Protein AF-A0A0C9UAY2-F1 (afdb_monomer_lite)

Secondary structure (DSSP, 8-state):
---THHHHHHHHHHHHHHHH-------------GGG--SPPSSSHHHHHHIIIIIGGGT--EEEEEEEEEEE-TTS-EEEEEEEEEEEEBSSTT-PBP-TT-----GGGHHHHHHHHHHHHHH-TTS---TT-BHHHHSPTTT---S-HHHHHH-BHHHHHTT-S-PPP-TTS--TT--HHHHHHHGGG---SS-----

pLDDT: mean 80.82, std 20.39, range [28.69, 96.5]

Organism: Sphaerobolus stellatus (strain SS14) (NCBI:txid990650)

Structure (mmCIF, N/CA/C/O backbone):
data_AF-A0A0C9UAY2-F1
#
_entry.id   AF-A0A0C9UAY2-F1
#
loop_
_atom_site.group_PDB
_atom_site.id
_atom_site.type_symbol
_atom_site.label_atom_id
_atom_site.label_alt_id
_atom_site.label_comp_id
_atom_site.label_asym_id
_atom_site.label_entity_id
_atom_site.label_seq_id
_atom_site.pdbx_PDB_ins_code
_atom_site.Cartn_x
_atom_site.Cartn_y
_atom_site.Cartn_z
_atom_site.occupancy
_atom_site.B_iso_or_equiv
_atom_site.auth_seq_id
_atom_site.auth_comp_id
_atom_site.auth_asym_id
_atom_site.auth_atom_id
_atom_site.pdbx_PDB_model_num
ATOM 1 N N . MET A 1 1 ? 1.579 -13.732 -0.808 1.00 29.42 1 MET A N 1
ATOM 2 C CA . MET A 1 1 ? 2.014 -13.408 0.569 1.00 29.42 1 MET A CA 1
ATOM 3 C C . MET A 1 1 ? 1.556 -11.979 0.874 1.00 29.42 1 MET A C 1
ATOM 5 O O . MET A 1 1 ? 2.280 -11.032 0.600 1.00 29.42 1 MET A O 1
ATOM 9 N N . LEU A 1 2 ? 0.299 -11.796 1.296 1.00 28.69 2 LEU A N 1
ATOM 10 C CA . LEU A 1 2 ? -0.240 -10.473 1.641 1.00 28.69 2 LEU A CA 1
ATOM 11 C C . LEU A 1 2 ? 0.033 -10.224 3.123 1.00 28.69 2 LEU A C 1
ATOM 13 O O . LEU A 1 2 ? -0.456 -10.964 3.960 1.00 28.69 2 LEU A O 1
ATOM 17 N N . SER A 1 3 ? 0.837 -9.216 3.458 1.00 31.80 3 SER A N 1
ATOM 18 C CA . SER A 1 3 ? 1.128 -8.915 4.860 1.00 31.80 3 SER A CA 1
ATOM 19 C C . SER A 1 3 ? -0.064 -8.249 5.554 1.00 31.80 3 SER A C 1
ATOM 21 O O . SER A 1 3 ? -0.839 -7.516 4.938 1.00 31.80 3 SER A O 1
ATOM 23 N N . THR A 1 4 ? -0.149 -8.485 6.857 1.00 39.62 4 THR A N 1
ATOM 24 C CA . THR A 1 4 ? -1.213 -8.191 7.831 1.00 39.62 4 THR A CA 1
ATOM 25 C C . THR A 1 4 ? -1.970 -6.858 7.745 1.00 39.62 4 THR A C 1
ATOM 27 O O . THR A 1 4 ? -3.162 -6.868 8.023 1.00 39.62 4 THR A O 1
ATOM 30 N N . LEU A 1 5 ? -1.401 -5.719 7.316 1.00 39.69 5 LEU A N 1
ATOM 31 C CA . LEU A 1 5 ? -2.246 -4.510 7.118 1.00 39.69 5 LEU A CA 1
ATOM 32 C C . LEU A 1 5 ? -3.090 -4.573 5.840 1.00 39.69 5 LEU A C 1
ATOM 34 O O . LEU A 1 5 ? -3.989 -3.762 5.672 1.00 39.69 5 LEU A O 1
ATOM 38 N N . GLY A 1 6 ? -2.828 -5.514 4.930 1.00 34.97 6 GLY A N 1
ATOM 39 C CA . GLY A 1 6 ? -3.609 -5.658 3.700 1.00 34.97 6 GLY A CA 1
ATOM 40 C C . GLY A 1 6 ? -5.070 -6.017 3.956 1.00 34.97 6 GLY A C 1
ATOM 41 O O . GLY A 1 6 ? -5.869 -5.872 3.050 1.00 34.97 6 GLY A O 1
ATOM 42 N N . VAL A 1 7 ? -5.412 -6.458 5.170 1.00 39.31 7 VAL A N 1
ATOM 43 C CA . VAL A 1 7 ? -6.797 -6.636 5.601 1.00 39.31 7 VAL A CA 1
ATOM 44 C C . VAL A 1 7 ? -7.215 -5.400 6.391 1.00 39.31 7 VAL A C 1
ATOM 46 O O . VAL A 1 7 ? -8.012 -4.636 5.877 1.00 39.31 7 VAL A O 1
ATOM 49 N N . LEU A 1 8 ? -6.608 -5.088 7.544 1.00 33.78 8 LEU A N 1
ATOM 50 C CA . LEU A 1 8 ? -7.073 -3.984 8.407 1.00 33.78 8 LEU A CA 1
ATOM 51 C C . LEU A 1 8 ? -7.150 -2.605 7.721 1.00 33.78 8 LEU A C 1
ATOM 53 O O . LEU A 1 8 ? -8.097 -1.856 7.946 1.00 33.78 8 LEU A O 1
ATOM 57 N N . ALA A 1 9 ? -6.185 -2.289 6.857 1.00 37.03 9 ALA A N 1
ATOM 58 C CA . ALA A 1 9 ? -6.177 -1.037 6.114 1.00 37.03 9 ALA A CA 1
ATOM 59 C C . ALA A 1 9 ? -7.251 -1.048 5.009 1.00 37.03 9 ALA A C 1
ATOM 61 O O . ALA A 1 9 ? -7.995 -0.089 4.866 1.00 37.03 9 ALA A O 1
ATOM 62 N N . PHE A 1 10 ? -7.438 -2.179 4.322 1.00 35.44 10 PHE A N 1
ATOM 63 C CA . PHE A 1 10 ? -8.525 -2.395 3.353 1.00 35.44 10 PHE A CA 1
ATOM 64 C C . PHE A 1 10 ? -9.919 -2.261 3.987 1.00 35.44 10 PHE A C 1
ATOM 66 O O . PHE A 1 10 ? -10.870 -1.870 3.309 1.00 35.44 10 PHE A O 1
ATOM 73 N N . LEU A 1 11 ? -10.044 -2.565 5.287 1.00 38.16 11 LEU A N 1
ATOM 74 C CA . LEU A 1 11 ? -11.320 -2.510 5.996 1.00 38.16 11 LEU A C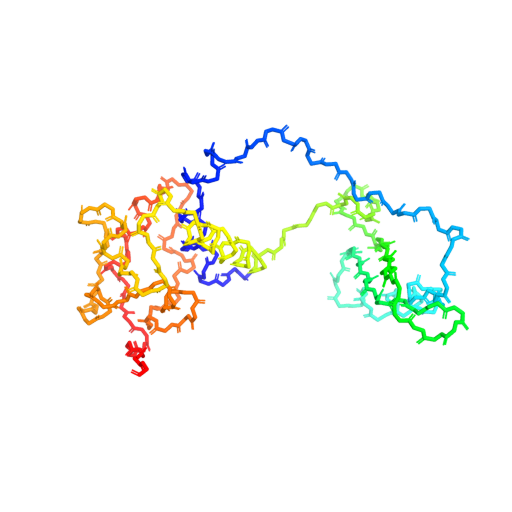A 1
ATOM 75 C C . LEU A 1 11 ? -11.749 -1.103 6.410 1.00 38.16 11 LEU A C 1
ATOM 77 O O . LEU A 1 11 ? -12.944 -0.835 6.447 1.00 38.16 11 LEU A O 1
ATOM 81 N N . LEU A 1 12 ? -10.806 -0.205 6.693 1.00 37.16 12 LEU A N 1
ATOM 82 C CA . LEU A 1 12 ? -11.119 1.201 6.975 1.00 37.16 12 LEU A CA 1
ATOM 83 C C . LEU A 1 12 ? -11.394 2.001 5.693 1.00 37.16 12 LEU A C 1
ATOM 85 O O . LEU A 1 12 ? -12.073 3.018 5.737 1.00 37.16 12 LEU A O 1
ATOM 89 N N . ILE A 1 13 ? -10.908 1.525 4.544 1.00 43.12 13 ILE A N 1
ATOM 90 C CA . ILE A 1 13 ? -11.012 2.238 3.268 1.00 43.12 13 ILE A CA 1
ATOM 91 C C . ILE A 1 13 ? -12.379 2.053 2.592 1.00 43.12 13 ILE A C 1
ATOM 93 O O . ILE A 1 13 ? -12.905 3.002 2.024 1.00 43.12 13 ILE A O 1
ATOM 97 N N . ASN A 1 14 ? -12.985 0.862 2.626 1.00 34.22 14 ASN A N 1
ATOM 98 C CA . ASN A 1 14 ? -14.109 0.563 1.723 1.00 34.22 14 ASN A CA 1
ATOM 99 C C . ASN A 1 14 ? -15.419 1.365 1.956 1.00 34.22 14 ASN A C 1
ATOM 101 O O . ASN A 1 14 ? -16.062 1.702 0.968 1.00 34.22 14 ASN A O 1
ATOM 105 N N . PRO A 1 15 ? -15.835 1.752 3.181 1.00 34.12 15 PRO A N 1
ATOM 106 C CA . PRO A 1 15 ? -17.012 2.607 3.340 1.00 34.12 15 PRO A CA 1
ATOM 107 C C . PRO A 1 15 ? -16.692 4.101 3.151 1.00 34.12 15 PRO A C 1
ATOM 109 O O . PRO A 1 15 ? -17.611 4.889 2.961 1.00 34.12 15 PRO A O 1
ATOM 112 N N . LEU A 1 16 ? -15.411 4.494 3.184 1.00 33.06 16 LEU A N 1
ATOM 113 C CA . LEU A 1 16 ? -14.961 5.886 3.050 1.00 33.06 16 LEU A CA 1
ATOM 114 C C . LEU A 1 16 ? -14.597 6.252 1.604 1.00 33.06 16 LEU A C 1
ATOM 116 O O . LEU A 1 16 ? -14.903 7.356 1.165 1.00 33.06 16 LEU A O 1
ATOM 120 N N . LEU A 1 17 ? -14.034 5.318 0.829 1.00 30.20 17 LEU A N 1
ATOM 121 C CA . LEU A 1 17 ? -13.691 5.555 -0.578 1.00 30.20 17 LEU A CA 1
ATOM 122 C C . LEU A 1 17 ? -14.936 5.669 -1.475 1.00 30.20 17 LEU A C 1
ATOM 124 O O . LEU A 1 17 ? -14.902 6.360 -2.488 1.00 30.20 17 LEU A O 1
ATOM 128 N N . VAL A 1 18 ? -16.052 5.037 -1.087 1.00 31.22 18 VAL A N 1
ATOM 129 C CA . VAL A 1 18 ? -17.330 5.130 -1.819 1.00 31.22 18 VAL A CA 1
ATOM 130 C C . VAL A 1 18 ? -17.939 6.538 -1.732 1.00 31.22 18 VAL A C 1
ATOM 132 O O . VAL A 1 18 ? -18.717 6.905 -2.606 1.00 31.22 18 VAL A O 1
ATOM 135 N N . LEU A 1 19 ? -17.569 7.357 -0.736 1.00 30.09 19 LEU A N 1
ATOM 136 C CA . LEU A 1 19 ? -18.084 8.727 -0.603 1.00 30.09 19 LEU A CA 1
ATOM 137 C C . LEU A 1 19 ? -17.207 9.807 -1.257 1.00 30.09 19 LEU A C 1
ATOM 139 O O . LEU A 1 19 ? -17.681 10.930 -1.415 1.00 30.09 19 LEU A O 1
ATOM 143 N N . THR A 1 20 ? -15.961 9.505 -1.635 1.00 36.72 20 THR A N 1
ATOM 144 C CA . THR A 1 20 ? -15.027 10.497 -2.210 1.00 36.72 20 THR A CA 1
ATOM 145 C C . THR A 1 20 ? -14.470 10.124 -3.581 1.00 36.72 20 THR A C 1
ATOM 147 O O . THR A 1 20 ? -13.776 10.938 -4.189 1.00 36.72 20 THR A O 1
ATOM 150 N N . ALA A 1 21 ? -14.807 8.947 -4.116 1.00 34.22 21 ALA A N 1
ATOM 151 C CA . ALA A 1 21 ? -14.568 8.626 -5.516 1.00 34.22 21 ALA A CA 1
ATOM 152 C C . ALA A 1 21 ? -15.506 9.461 -6.403 1.00 34.22 21 ALA A C 1
ATOM 154 O O . ALA A 1 21 ? -16.560 9.011 -6.843 1.00 34.22 21 ALA A O 1
ATOM 155 N N . GLN A 1 22 ? -15.111 10.706 -6.667 1.00 37.16 22 GLN A N 1
ATOM 156 C CA . GLN A 1 22 ? -15.523 11.394 -7.880 1.00 37.16 22 GLN A CA 1
ATOM 157 C C . GLN A 1 22 ? -15.220 10.437 -9.041 1.00 37.16 22 GLN A C 1
ATOM 159 O O . GLN A 1 22 ? -14.128 9.868 -9.077 1.00 37.16 22 GLN A O 1
ATOM 164 N N . GLU A 1 23 ? -16.192 10.205 -9.925 1.00 36.50 23 GLU A N 1
ATOM 165 C CA . GLU A 1 23 ? -16.080 9.352 -11.116 1.00 36.50 23 GLU A CA 1
ATOM 166 C C . GLU A 1 23 ? -15.037 9.926 -12.096 1.00 36.50 23 GLU A C 1
ATOM 168 O O . GLU A 1 23 ? -15.348 10.405 -13.181 1.00 36.50 23 GLU A O 1
ATOM 173 N N . GLY A 1 24 ? -13.768 9.934 -11.703 1.00 39.62 24 GLY A N 1
ATOM 174 C CA . GLY A 1 24 ? -12.651 10.055 -12.610 1.00 39.62 24 GLY A CA 1
ATOM 175 C C . GLY A 1 24 ? -12.422 8.672 -13.185 1.00 39.62 24 GLY A C 1
ATOM 176 O O . GLY A 1 24 ? -11.917 7.787 -12.496 1.00 39.62 24 GLY A O 1
ATOM 177 N N . THR A 1 25 ? -12.809 8.461 -14.439 1.00 40.84 25 THR A N 1
ATOM 178 C CA . THR A 1 25 ? -12.287 7.344 -15.229 1.00 40.84 25 THR A CA 1
ATOM 179 C C . THR A 1 25 ? -10.769 7.336 -15.090 1.00 40.84 25 THR A C 1
ATOM 181 O O . THR A 1 25 ? -10.120 8.327 -15.426 1.00 40.84 25 THR A O 1
ATOM 184 N N . GLN A 1 26 ? -10.212 6.240 -14.569 1.00 42.84 26 GLN A N 1
ATOM 185 C CA . GLN A 1 26 ? -8.773 6.016 -14.562 1.00 42.84 26 GLN A CA 1
ATOM 186 C C . GLN A 1 26 ? -8.280 6.120 -16.008 1.00 42.84 26 GLN A C 1
ATOM 188 O O . GLN A 1 26 ? -8.626 5.288 -16.845 1.00 42.84 26 GLN A O 1
ATOM 193 N N . ALA A 1 27 ? -7.536 7.181 -16.302 1.00 42.66 27 ALA A N 1
ATOM 194 C CA . ALA A 1 27 ? -6.920 7.388 -17.600 1.00 42.66 27 ALA A CA 1
ATOM 195 C C . ALA A 1 27 ? -5.495 6.808 -17.582 1.00 42.66 27 ALA A C 1
ATOM 197 O O . ALA A 1 27 ? -4.831 6.898 -16.541 1.00 42.66 27 ALA A O 1
ATOM 198 N N . PRO A 1 28 ? -5.024 6.230 -18.701 1.00 43.25 28 PRO A N 1
ATOM 199 C CA . PRO A 1 28 ? -3.624 5.873 -18.901 1.00 43.25 28 PRO A CA 1
ATOM 200 C C . PRO A 1 28 ? -2.691 7.013 -18.505 1.00 43.25 28 PRO A C 1
ATOM 202 O O . PRO A 1 28 ? -2.998 8.193 -18.712 1.00 43.25 28 PRO A O 1
ATOM 205 N N . PHE A 1 29 ? -1.529 6.668 -17.959 1.00 47.41 29 PHE A N 1
ATOM 206 C CA . PHE A 1 29 ? -0.493 7.659 -17.710 1.00 47.41 29 PHE A CA 1
ATOM 207 C C . PHE A 1 29 ? 0.092 8.060 -19.068 1.00 47.41 29 PHE A C 1
ATOM 209 O O . PHE A 1 29 ? 0.954 7.375 -19.609 1.00 47.41 29 PHE A O 1
ATOM 216 N N . HIS A 1 30 ? -0.393 9.153 -19.662 1.00 47.06 30 HIS A N 1
ATOM 217 C CA . HIS A 1 30 ? 0.203 9.671 -20.889 1.00 47.06 30 HIS A CA 1
ATOM 218 C C . HIS A 1 30 ? 1.647 10.090 -20.595 1.00 47.06 30 HIS A C 1
ATOM 220 O O . HIS A 1 30 ? 1.886 11.088 -19.911 1.00 47.06 30 HIS A O 1
ATOM 226 N N . ALA A 1 31 ? 2.615 9.322 -21.103 1.00 48.41 31 ALA A N 1
ATOM 227 C CA . ALA A 1 31 ? 4.001 9.757 -21.139 1.00 48.41 31 ALA A CA 1
ATOM 228 C C . ALA A 1 31 ? 4.052 11.100 -21.881 1.00 48.41 31 ALA A C 1
ATOM 230 O O . ALA A 1 31 ? 3.608 11.213 -23.026 1.00 48.41 31 ALA A O 1
ATOM 231 N N . ILE A 1 32 ? 4.535 12.136 -21.196 1.00 50.41 32 ILE A N 1
ATOM 232 C CA . ILE A 1 32 ? 4.723 13.459 -21.786 1.00 50.41 32 ILE A CA 1
ATOM 233 C C . ILE A 1 32 ? 5.657 13.288 -22.986 1.00 50.41 32 ILE A C 1
ATOM 235 O O . ILE A 1 32 ? 6.654 12.572 -22.894 1.00 50.41 32 ILE A O 1
ATOM 239 N N . ASN A 1 33 ? 5.285 13.909 -24.106 1.00 48.69 33 ASN A N 1
ATOM 240 C CA . ASN A 1 33 ? 5.956 13.835 -25.399 1.00 48.69 33 ASN A CA 1
ATOM 241 C C . ASN A 1 33 ? 7.494 13.734 -25.264 1.00 48.69 33 ASN A C 1
ATOM 243 O O . ASN A 1 33 ? 8.130 14.610 -24.676 1.00 48.69 33 ASN A O 1
ATOM 247 N N . ASN A 1 34 ? 8.082 12.647 -25.777 1.00 49.12 34 ASN A N 1
ATOM 248 C CA . ASN A 1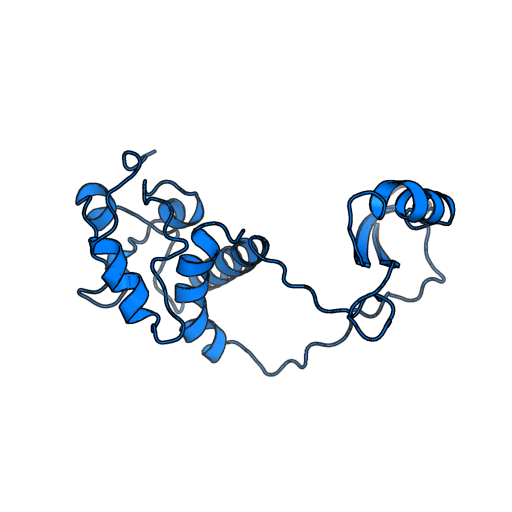 34 ? 9.478 12.258 -25.518 1.00 49.12 34 ASN A CA 1
ATOM 249 C C . ASN A 1 34 ? 10.528 13.144 -26.218 1.00 49.12 34 ASN A C 1
ATOM 251 O O . ASN A 1 34 ? 11.722 12.956 -25.985 1.00 49.12 34 ASN A O 1
ATOM 255 N N . ASP A 1 35 ? 10.107 14.116 -27.029 1.00 53.53 35 ASP A N 1
ATOM 256 C CA . ASP A 1 35 ? 10.988 14.987 -27.821 1.00 53.53 35 ASP A CA 1
ATOM 257 C C . ASP A 1 35 ? 11.846 15.955 -26.976 1.00 53.53 35 ASP A C 1
ATOM 259 O O . ASP A 1 35 ? 12.713 16.647 -27.509 1.00 53.53 35 ASP A O 1
ATOM 263 N N . HIS A 1 36 ? 11.642 16.001 -25.653 1.00 56.69 36 HIS A N 1
ATOM 264 C CA . HIS A 1 36 ? 12.356 16.895 -24.732 1.00 56.69 36 HIS A CA 1
ATOM 265 C C . HIS A 1 36 ? 13.180 16.182 -23.648 1.00 56.69 36 HIS A C 1
ATOM 267 O O . HIS A 1 36 ? 13.612 16.842 -22.704 1.00 56.69 36 HIS A O 1
ATOM 273 N N . ARG A 1 37 ? 13.412 14.861 -23.745 1.00 61.84 37 ARG A N 1
ATOM 274 C CA . ARG A 1 37 ? 14.238 14.157 -22.746 1.00 61.84 37 ARG A CA 1
ATOM 275 C C . ARG A 1 37 ? 15.673 14.689 -22.749 1.00 61.84 37 ARG A C 1
ATOM 277 O O . ARG A 1 37 ? 16.363 14.622 -23.764 1.00 61.84 37 ARG A O 1
ATOM 284 N N . ARG A 1 38 ? 16.136 15.167 -21.596 1.00 73.19 38 ARG A N 1
ATOM 285 C CA . ARG A 1 38 ? 17.499 15.653 -21.355 1.00 73.19 38 ARG A CA 1
ATOM 286 C C . ARG A 1 38 ? 18.405 14.587 -20.752 1.00 73.19 38 ARG A C 1
ATOM 288 O O . ARG A 1 38 ? 19.625 14.694 -20.863 1.00 73.19 38 ARG A O 1
ATOM 295 N N . LEU A 1 39 ? 17.845 13.559 -20.109 1.00 81.44 39 LEU A N 1
ATOM 296 C CA . LEU A 1 39 ? 18.624 12.460 -19.543 1.00 81.44 39 LEU A CA 1
ATOM 297 C C . LEU A 1 39 ? 18.711 11.276 -20.511 1.00 81.44 39 LEU A C 1
ATOM 299 O O . LEU A 1 39 ? 17.740 10.916 -21.178 1.00 81.44 39 LEU A O 1
ATOM 303 N N . LYS A 1 40 ? 19.870 10.600 -20.521 1.00 86.88 40 LYS A N 1
ATOM 304 C CA . LYS A 1 40 ? 19.995 9.284 -21.162 1.00 86.88 40 LYS A CA 1
ATOM 305 C C . LYS A 1 40 ? 18.935 8.341 -20.553 1.00 86.88 40 LYS A C 1
ATOM 307 O O . LYS A 1 40 ? 18.862 8.270 -19.313 1.00 86.88 40 LYS A O 1
ATOM 312 N N . PRO A 1 41 ? 18.147 7.623 -21.379 1.00 89.00 41 PRO A N 1
ATOM 313 C CA . PRO A 1 41 ? 17.204 6.628 -20.889 1.00 89.00 41 PRO A CA 1
ATOM 314 C C . PRO A 1 41 ? 17.899 5.579 -20.017 1.00 89.00 41 PRO A C 1
ATOM 316 O O . PRO A 1 41 ? 18.991 5.122 -20.349 1.00 89.00 41 PRO A O 1
ATOM 319 N N . ILE A 1 42 ? 17.277 5.224 -18.895 1.00 91.88 42 ILE A N 1
ATOM 320 C CA . ILE A 1 42 ? 17.699 4.084 -18.068 1.00 91.88 42 ILE A CA 1
ATOM 321 C C . ILE A 1 42 ? 17.119 2.787 -18.624 1.00 91.88 42 ILE A C 1
ATOM 323 O O . ILE A 1 42 ? 17.768 1.749 -18.551 1.00 91.88 42 ILE A O 1
ATOM 327 N N . LEU A 1 43 ? 15.904 2.833 -19.173 1.00 92.50 43 LEU A N 1
ATOM 328 C CA . LEU A 1 43 ? 15.226 1.671 -19.748 1.00 92.50 43 LEU A CA 1
ATOM 329 C C . LEU A 1 43 ? 15.661 1.461 -21.211 1.00 92.50 43 LEU A C 1
ATOM 331 O O . LEU A 1 43 ? 14.826 1.314 -22.108 1.00 92.50 43 LEU A O 1
ATOM 335 N N . ASP A 1 44 ? 16.975 1.512 -21.440 1.00 92.62 44 ASP A N 1
ATOM 336 C CA . ASP A 1 44 ? 17.621 1.376 -22.745 1.00 92.62 44 ASP A CA 1
ATOM 337 C C . ASP A 1 44 ? 17.855 -0.099 -23.138 1.00 92.62 44 ASP A C 1
ATOM 339 O O . ASP A 1 44 ? 17.430 -1.032 -22.451 1.00 92.62 44 ASP A O 1
ATOM 343 N N . GLU A 1 45 ? 18.494 -0.318 -24.290 1.00 93.38 45 GLU A N 1
ATOM 344 C CA . GLU A 1 45 ? 18.769 -1.658 -24.828 1.00 93.38 45 GLU A CA 1
ATOM 345 C C . GLU A 1 45 ? 19.681 -2.493 -23.912 1.00 93.38 45 GLU A C 1
ATOM 347 O O . GLU A 1 45 ? 19.545 -3.716 -23.851 1.00 93.38 45 GLU A O 1
ATOM 352 N N . GLU A 1 46 ? 20.589 -1.852 -23.168 1.00 94.19 46 GLU A N 1
ATOM 353 C CA . GLU A 1 46 ? 21.478 -2.534 -22.225 1.00 94.19 46 GLU A CA 1
ATOM 354 C C . GLU A 1 46 ? 20.677 -3.084 -21.039 1.00 94.19 46 GLU A C 1
ATOM 356 O O . GLU A 1 46 ? 20.814 -4.258 -20.675 1.00 94.19 46 GLU A O 1
ATOM 361 N N . PHE A 1 47 ? 19.779 -2.268 -20.476 1.00 93.75 47 PHE A N 1
ATOM 362 C CA . PHE A 1 47 ? 18.859 -2.719 -19.435 1.00 93.75 47 PHE A CA 1
ATOM 363 C C . PHE A 1 47 ? 17.930 -3.831 -19.939 1.00 93.75 47 PHE A C 1
ATOM 365 O O . PHE A 1 47 ? 17.689 -4.812 -19.230 1.00 93.75 47 PHE A O 1
ATOM 372 N N . GLU A 1 48 ? 17.436 -3.712 -21.172 1.00 92.38 48 GLU A N 1
ATOM 373 C CA . GLU A 1 48 ? 16.592 -4.727 -21.800 1.00 92.38 48 GLU A CA 1
ATOM 374 C C . GLU A 1 48 ? 17.325 -6.067 -21.979 1.00 92.38 48 GLU A C 1
ATOM 376 O O . GLU A 1 48 ? 16.771 -7.131 -21.687 1.00 92.38 48 GLU A O 1
ATOM 381 N N . ALA A 1 49 ? 18.594 -6.048 -22.386 1.00 92.56 49 ALA A N 1
ATOM 382 C CA . ALA A 1 49 ? 19.405 -7.259 -22.448 1.00 92.56 49 ALA A CA 1
ATOM 383 C C . ALA A 1 49 ? 19.571 -7.891 -21.053 1.00 92.56 49 ALA A C 1
ATOM 385 O O . ALA A 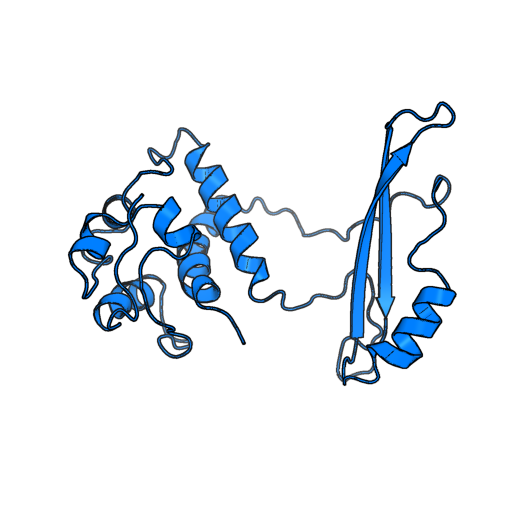1 49 ? 19.390 -9.101 -20.884 1.00 92.56 49 ALA A O 1
ATOM 386 N N . TRP A 1 50 ? 19.841 -7.072 -20.033 1.00 92.00 50 TRP A N 1
ATOM 387 C CA . TRP A 1 50 ? 20.008 -7.534 -18.655 1.00 92.00 50 TRP A CA 1
ATOM 388 C C . TRP A 1 50 ? 18.730 -8.149 -18.063 1.00 92.00 50 TRP A C 1
ATOM 390 O O . TRP A 1 50 ? 18.785 -9.230 -17.464 1.00 92.00 50 TRP A O 1
ATOM 400 N N . ILE A 1 51 ? 17.568 -7.506 -18.230 1.00 91.56 51 ILE A N 1
ATOM 401 C CA . ILE A 1 51 ? 16.299 -8.012 -17.685 1.00 91.56 51 ILE A CA 1
ATOM 402 C C . ILE A 1 51 ? 15.868 -9.305 -18.383 1.00 91.56 51 ILE A C 1
ATOM 404 O O . ILE A 1 51 ? 15.367 -10.220 -17.720 1.00 91.56 51 ILE A O 1
ATOM 408 N N . ASN A 1 52 ? 16.152 -9.425 -19.684 1.00 87.69 52 ASN A N 1
ATOM 409 C CA . ASN A 1 52 ? 15.903 -10.641 -20.448 1.00 87.69 52 ASN A CA 1
ATOM 410 C C . ASN A 1 52 ? 16.814 -11.801 -20.016 1.00 87.69 52 ASN A C 1
ATOM 412 O O . ASN A 1 52 ? 16.342 -12.927 -19.861 1.00 87.69 52 ASN A O 1
ATOM 416 N N . GLU A 1 53 ? 18.100 -11.542 -19.757 1.00 86.56 53 GLU A N 1
ATOM 417 C CA . GLU A 1 53 ? 19.057 -12.587 -19.373 1.00 86.56 53 GLU A CA 1
ATOM 418 C C . GLU A 1 53 ? 18.929 -13.009 -17.897 1.00 86.56 53 GLU A C 1
ATOM 420 O O . GLU A 1 53 ? 18.987 -14.196 -17.558 1.00 86.56 53 GLU A O 1
ATOM 425 N N . LYS A 1 54 ? 18.800 -12.037 -16.988 1.00 85.50 54 LYS A N 1
ATOM 426 C CA . LYS A 1 54 ? 18.864 -12.265 -15.536 1.00 85.50 54 LYS A CA 1
ATOM 427 C C . LYS A 1 54 ? 17.505 -12.179 -14.863 1.00 85.50 54 LYS A C 1
ATOM 429 O O . LYS A 1 54 ? 17.244 -12.973 -13.963 1.00 85.50 54 LYS A O 1
ATOM 434 N N . GLY A 1 55 ? 16.657 -11.237 -15.274 1.00 78.31 55 GLY A N 1
ATOM 435 C CA . GLY A 1 55 ? 15.363 -10.981 -14.639 1.00 78.31 55 GLY A CA 1
ATOM 436 C C . GLY A 1 55 ? 14.409 -12.162 -14.794 1.00 78.31 55 GLY A C 1
ATOM 437 O O . GLY A 1 55 ? 13.977 -12.758 -13.804 1.00 78.31 55 GLY A O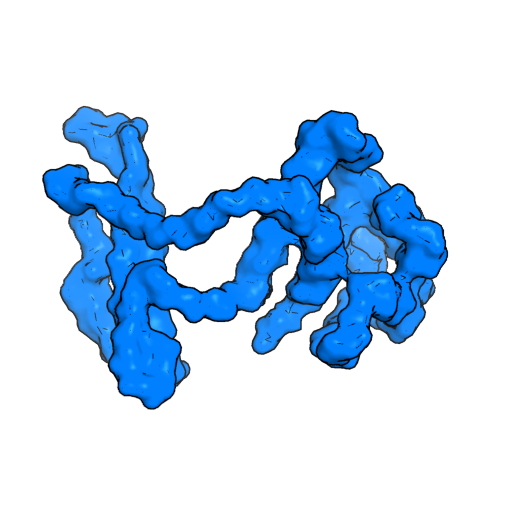 1
ATOM 438 N N . PHE A 1 56 ? 14.140 -12.569 -16.036 1.00 84.31 56 PHE A N 1
ATOM 439 C CA . PHE A 1 56 ? 13.214 -13.674 -16.318 1.00 84.31 56 PHE A CA 1
ATOM 440 C C . PHE A 1 56 ? 13.739 -15.059 -15.916 1.00 84.31 56 PHE A C 1
ATOM 442 O O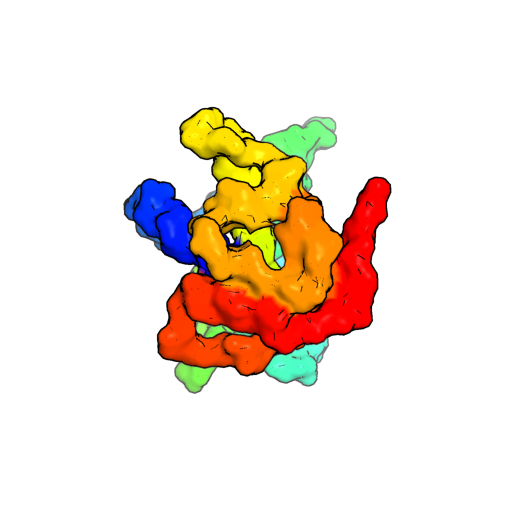 . PHE A 1 56 ? 12.948 -15.979 -15.699 1.00 84.31 56 PHE A O 1
ATOM 449 N N . LYS A 1 57 ? 15.052 -15.204 -15.690 1.00 82.00 57 LYS A N 1
ATOM 450 C CA . LYS A 1 57 ? 15.661 -16.447 -15.188 1.00 82.00 57 LYS A CA 1
ATOM 451 C C . LYS A 1 57 ? 15.069 -16.915 -13.850 1.00 82.00 57 LYS A C 1
ATOM 453 O O . LYS A 1 57 ? 15.061 -18.112 -13.575 1.00 82.00 57 LYS A O 1
ATOM 458 N N . TRP A 1 58 ? 14.541 -16.002 -13.033 1.00 80.06 58 TRP A N 1
ATOM 459 C CA . TRP A 1 58 ? 13.946 -16.313 -11.726 1.00 80.06 58 TRP A CA 1
ATOM 460 C C . TRP A 1 58 ? 12.438 -16.610 -11.778 1.00 80.06 58 TRP A C 1
ATOM 462 O O . TRP A 1 58 ? 11.768 -16.597 -10.748 1.00 80.06 58 TRP A O 1
ATOM 472 N N . GLY A 1 59 ? 11.891 -16.890 -12.965 1.00 82.81 59 GLY A N 1
ATOM 473 C CA . GLY A 1 59 ? 10.489 -17.283 -13.139 1.00 82.81 59 GLY A CA 1
ATOM 474 C C . GLY A 1 59 ? 9.499 -16.116 -13.184 1.00 82.81 59 GLY A C 1
ATOM 475 O O . GLY A 1 59 ? 8.287 -16.339 -13.167 1.00 82.81 59 GLY A O 1
ATOM 476 N N . MET A 1 60 ? 9.994 -14.878 -13.264 1.00 85.94 60 MET A N 1
ATOM 477 C CA . MET A 1 60 ? 9.174 -13.727 -13.636 1.00 85.94 60 MET A CA 1
ATOM 478 C C . MET A 1 60 ? 8.620 -13.957 -15.050 1.00 85.94 60 MET A C 1
ATOM 480 O O . MET A 1 60 ? 9.329 -14.465 -15.913 1.00 85.94 60 MET A O 1
ATOM 484 N N . LYS A 1 61 ? 7.345 -13.634 -15.283 1.00 90.12 61 LYS A N 1
ATOM 485 C CA . LYS A 1 61 ? 6.718 -13.768 -16.613 1.00 90.12 61 LYS A CA 1
ATOM 486 C C . LYS A 1 61 ? 6.599 -12.438 -17.336 1.00 90.12 61 LYS A C 1
ATOM 488 O O . LYS A 1 61 ? 6.756 -12.396 -18.549 1.00 90.12 61 LYS A O 1
ATOM 493 N N . GLY A 1 62 ? 6.368 -11.374 -16.580 1.00 92.50 62 GLY A N 1
ATOM 494 C CA . GLY A 1 62 ? 6.299 -10.020 -17.086 1.00 92.50 62 GLY A CA 1
ATOM 495 C C . GLY A 1 62 ? 6.386 -9.005 -15.953 1.00 92.50 62 GLY A C 1
ATOM 496 O O . GLY A 1 62 ? 6.132 -9.344 -14.793 1.00 92.50 62 GLY A O 1
ATOM 497 N N . VAL A 1 63 ? 6.793 -7.785 -16.288 1.00 93.00 63 VAL A N 1
ATOM 498 C CA . VAL A 1 63 ? 6.947 -6.663 -15.358 1.00 93.00 63 VAL A CA 1
ATOM 499 C C . VAL A 1 63 ? 6.822 -5.340 -16.104 1.00 93.00 63 VAL A C 1
ATOM 501 O O . VAL A 1 63 ? 7.350 -5.201 -17.203 1.00 93.00 63 VAL A O 1
ATOM 504 N N . ALA A 1 64 ? 6.141 -4.371 -15.498 1.00 93.56 64 ALA A N 1
ATOM 505 C CA . ALA A 1 64 ? 6.147 -2.980 -15.934 1.00 93.56 64 ALA A CA 1
ATOM 506 C C . ALA A 1 64 ? 7.047 -2.168 -14.998 1.00 93.56 64 ALA A C 1
ATOM 508 O O . ALA A 1 64 ? 6.984 -2.323 -13.775 1.00 93.56 64 ALA A O 1
ATOM 509 N N . ILE A 1 65 ? 7.911 -1.333 -15.571 1.00 93.31 65 ILE A N 1
ATOM 510 C CA . ILE A 1 65 ? 8.879 -0.521 -14.834 1.00 93.31 65 ILE A CA 1
ATOM 511 C C . ILE A 1 65 ? 8.650 0.946 -15.171 1.00 93.31 65 ILE A C 1
ATOM 513 O O . ILE A 1 65 ? 8.596 1.322 -16.340 1.00 93.31 65 ILE A O 1
ATOM 517 N N . ALA A 1 66 ? 8.558 1.759 -14.119 1.00 93.06 66 ALA A N 1
ATOM 518 C CA . ALA A 1 66 ? 8.501 3.208 -14.190 1.00 93.06 66 ALA A CA 1
ATOM 519 C C . ALA A 1 66 ? 9.726 3.809 -13.494 1.00 93.06 66 ALA A C 1
ATOM 521 O O . ALA A 1 66 ? 10.042 3.440 -12.360 1.00 93.06 66 ALA A O 1
ATOM 522 N N . VAL A 1 67 ? 10.408 4.740 -14.156 1.00 92.69 67 VAL A N 1
ATOM 523 C CA . VAL A 1 67 ? 11.554 5.464 -13.601 1.00 92.69 67 VAL A CA 1
ATOM 524 C C . VAL A 1 67 ? 11.293 6.956 -13.712 1.00 92.69 67 VAL A C 1
ATOM 526 O O . VAL A 1 67 ? 11.309 7.497 -14.812 1.00 92.69 67 VAL A O 1
ATOM 529 N N . THR A 1 68 ? 11.092 7.622 -12.575 1.00 91.88 68 THR A N 1
ATOM 530 C CA . THR A 1 68 ? 10.890 9.075 -12.501 1.00 91.88 68 THR A CA 1
ATOM 531 C C . THR A 1 68 ? 12.103 9.741 -11.858 1.00 91.88 68 THR A C 1
ATOM 533 O O . THR A 1 68 ? 12.520 9.359 -10.764 1.00 91.88 68 THR A O 1
ATOM 536 N N . ARG A 1 69 ? 12.696 10.732 -12.531 1.00 90.31 69 ARG A N 1
ATOM 537 C CA . ARG A 1 69 ? 13.930 11.414 -12.101 1.00 90.31 69 ARG A CA 1
ATOM 538 C C . ARG A 1 69 ? 13.794 12.922 -12.236 1.00 90.31 69 ARG A C 1
ATOM 540 O O . ARG A 1 69 ? 13.179 13.389 -13.188 1.00 90.31 69 ARG A O 1
ATOM 547 N N . ARG A 1 70 ? 14.398 13.687 -11.316 1.00 88.94 70 ARG A N 1
ATOM 548 C CA . ARG A 1 70 ? 14.511 15.141 -11.501 1.00 88.94 70 ARG A CA 1
ATOM 549 C C . ARG A 1 70 ? 15.473 15.461 -12.635 1.00 88.94 70 ARG A C 1
ATOM 551 O O . ARG A 1 70 ? 16.522 14.827 -12.757 1.00 88.94 70 ARG A O 1
ATOM 558 N N . THR A 1 71 ? 15.136 16.494 -13.389 1.00 86.06 71 THR A N 1
ATOM 559 C CA . THR A 1 71 ? 15.960 17.049 -14.462 1.00 86.06 71 THR A CA 1
ATOM 560 C C . THR A 1 71 ? 16.570 18.372 -14.043 1.00 86.06 71 THR A C 1
ATOM 562 O O . THR A 1 71 ? 16.040 19.072 -13.173 1.00 86.06 71 THR A O 1
ATOM 565 N N . LYS A 1 72 ? 17.697 18.697 -14.674 1.00 84.75 72 LYS A N 1
ATOM 566 C CA . LYS A 1 72 ? 18.286 20.029 -14.630 1.00 84.75 72 LYS A CA 1
ATOM 567 C C . LYS A 1 72 ? 18.135 20.709 -15.987 1.00 84.75 72 LYS A C 1
ATOM 569 O O . LYS A 1 72 ? 18.117 20.020 -17.011 1.00 84.75 72 LYS A O 1
ATOM 574 N N . ASP A 1 73 ? 18.017 22.028 -15.979 1.00 83.25 73 ASP A N 1
ATOM 575 C CA . ASP A 1 73 ? 18.113 22.863 -17.172 1.00 83.25 73 ASP A CA 1
ATOM 576 C C . ASP A 1 73 ? 19.558 22.943 -17.687 1.00 83.25 73 ASP A C 1
ATOM 578 O O . ASP A 1 73 ? 20.492 22.407 -17.080 1.00 83.25 73 ASP A O 1
ATOM 582 N N . ASP A 1 74 ? 19.744 23.625 -18.817 1.00 84.44 74 ASP A N 1
ATOM 583 C CA . ASP A 1 74 ? 21.061 23.811 -19.438 1.00 84.44 74 ASP A CA 1
ATOM 584 C C . ASP A 1 74 ? 22.033 24.611 -18.544 1.00 84.44 74 ASP A C 1
ATOM 586 O O . ASP A 1 74 ? 23.247 24.555 -18.738 1.00 84.44 74 ASP A O 1
ATOM 590 N N . ASN A 1 75 ? 21.515 25.320 -17.532 1.00 87.06 75 ASN A N 1
ATOM 591 C CA . ASN A 1 75 ? 22.295 26.065 -16.542 1.00 87.06 75 ASN A CA 1
ATOM 592 C C . ASN A 1 75 ? 22.638 25.222 -15.300 1.00 87.06 75 ASN A C 1
ATOM 594 O O . ASN A 1 75 ? 23.367 25.681 -14.421 1.00 87.06 75 ASN A O 1
ATOM 598 N N . GLY A 1 76 ? 22.147 23.982 -15.218 1.00 85.62 76 GLY A N 1
ATOM 599 C CA . GLY A 1 76 ? 22.377 23.075 -14.098 1.00 85.62 76 GLY A CA 1
ATOM 600 C C . GLY A 1 76 ? 21.419 23.257 -12.913 1.00 85.62 76 GLY A C 1
ATOM 601 O O . GLY A 1 76 ? 21.652 22.643 -11.861 1.00 85.62 76 GLY A O 1
ATOM 602 N N . GLU A 1 77 ? 20.350 24.036 -13.071 1.00 88.94 77 GLU A N 1
ATOM 603 C CA . GLU A 1 77 ? 19.305 24.268 -12.073 1.00 88.94 77 GLU A CA 1
ATOM 604 C C . GLU A 1 77 ? 18.176 23.243 -12.191 1.00 88.94 77 GLU A C 1
ATOM 606 O O . GLU A 1 77 ? 17.845 22.786 -13.278 1.00 88.94 77 GLU A O 1
ATOM 611 N N . TRP A 1 78 ? 17.572 22.843 -11.070 1.00 87.25 78 TRP A N 1
ATOM 612 C CA . TRP A 1 78 ? 16.519 21.822 -11.080 1.00 87.25 78 TRP A CA 1
ATOM 613 C C . TRP A 1 78 ? 15.188 22.375 -11.597 1.00 87.25 78 TRP A C 1
ATOM 615 O O . TRP A 1 78 ? 14.562 23.181 -10.909 1.00 87.25 78 TRP A O 1
ATOM 625 N N . ASP A 1 79 ? 14.694 21.869 -12.725 1.00 84.81 79 ASP A N 1
ATOM 626 C CA . ASP A 1 79 ? 13.562 22.489 -13.426 1.00 84.81 79 ASP A CA 1
ATOM 627 C C . ASP A 1 79 ? 12.386 21.551 -13.730 1.00 84.81 79 ASP A C 1
ATOM 629 O O . ASP A 1 79 ? 11.313 22.017 -14.108 1.00 84.81 79 ASP A O 1
ATOM 633 N N . GLY A 1 80 ? 12.534 20.241 -13.522 1.00 85.69 80 GLY A N 1
ATOM 634 C CA . GLY A 1 80 ? 11.471 19.312 -13.888 1.00 85.69 80 GLY A CA 1
ATOM 635 C C . GLY A 1 80 ? 11.655 17.881 -13.412 1.00 85.69 80 GLY A C 1
ATOM 636 O O . GLY A 1 80 ? 12.500 17.569 -12.562 1.00 85.69 80 GLY A O 1
ATOM 637 N N . TRP A 1 81 ? 10.800 17.023 -13.964 1.00 87.44 81 TRP A N 1
ATOM 638 C CA . TRP A 1 81 ? 10.799 15.580 -13.773 1.00 87.44 81 TRP A CA 1
ATOM 639 C C . TRP A 1 81 ? 10.627 14.893 -15.125 1.00 87.44 81 TRP A C 1
ATOM 641 O O . TRP A 1 81 ? 9.729 15.235 -15.889 1.00 87.44 81 TRP A O 1
ATOM 651 N N . GLU A 1 82 ? 11.450 13.888 -15.386 1.00 86.94 82 GLU A N 1
ATOM 652 C CA . GLU A 1 82 ? 11.323 12.985 -16.527 1.00 86.94 82 GLU A CA 1
ATOM 653 C C . GLU A 1 82 ? 10.867 11.616 -16.043 1.00 86.94 82 GLU A C 1
ATOM 655 O O . GLU A 1 82 ? 11.323 11.146 -14.999 1.00 86.94 82 GLU A O 1
ATOM 660 N N . THR A 1 83 ? 9.971 10.979 -16.800 1.00 88.00 83 THR A N 1
ATOM 661 C CA . THR A 1 83 ? 9.482 9.628 -16.505 1.00 88.00 83 THR A CA 1
ATOM 662 C C . THR A 1 83 ? 9.653 8.716 -17.711 1.00 88.00 83 THR A C 1
ATOM 664 O O . THR A 1 83 ? 9.247 9.050 -18.821 1.00 88.00 83 THR A O 1
ATOM 667 N N . GLU A 1 84 ? 10.239 7.548 -17.476 1.00 89.56 84 GLU A N 1
ATOM 668 C CA . GLU A 1 84 ? 10.320 6.449 -18.432 1.00 89.56 84 GLU A CA 1
ATOM 669 C C . GLU A 1 84 ? 9.389 5.329 -17.980 1.00 89.56 84 GLU A C 1
ATOM 671 O O . GLU A 1 84 ? 9.435 4.932 -16.817 1.00 89.56 84 GLU A O 1
ATOM 676 N N . LEU A 1 85 ? 8.571 4.814 -18.894 1.00 90.88 85 LEU A N 1
ATOM 677 C CA . LEU A 1 85 ? 7.679 3.680 -18.672 1.00 90.88 85 LEU A CA 1
ATOM 678 C C . LEU A 1 85 ? 8.015 2.611 -19.709 1.00 90.88 85 LEU A C 1
ATOM 680 O O . LEU A 1 85 ? 8.151 2.935 -20.890 1.00 90.88 85 LEU A O 1
ATOM 684 N N . LYS A 1 86 ? 8.187 1.358 -19.282 1.00 91.56 86 LYS A N 1
ATOM 685 C CA . LYS A 1 86 ? 8.354 0.231 -20.208 1.00 91.56 86 LYS A CA 1
ATOM 686 C C . LYS A 1 86 ? 7.873 -1.076 -19.589 1.00 91.56 86 LYS A C 1
ATOM 688 O O . LYS A 1 86 ? 8.189 -1.383 -18.435 1.00 91.56 86 LYS A O 1
ATOM 693 N N . GLY A 1 87 ? 7.125 -1.840 -20.375 1.00 92.94 87 GLY A N 1
ATOM 694 C CA . GLY A 1 87 ? 6.725 -3.207 -20.069 1.00 92.94 87 GLY A CA 1
ATOM 695 C C . GLY A 1 87 ? 7.680 -4.235 -20.674 1.00 92.94 87 GLY A C 1
ATOM 696 O O . GLY A 1 87 ? 8.242 -4.023 -21.747 1.00 92.94 87 GLY A O 1
ATOM 697 N N . TYR A 1 88 ? 7.874 -5.350 -19.974 1.00 92.88 88 TYR A N 1
ATOM 698 C CA . TYR A 1 88 ? 8.698 -6.471 -20.418 1.00 92.88 88 TYR A CA 1
ATOM 699 C C . TYR A 1 88 ? 7.973 -7.792 -20.169 1.00 92.88 88 TYR A C 1
ATOM 701 O O . TYR A 1 88 ? 7.377 -7.990 -19.108 1.00 92.88 88 TYR A O 1
ATOM 709 N N . GLY A 1 89 ? 8.105 -8.737 -21.100 1.00 92.62 89 GLY A N 1
ATOM 710 C CA . GLY A 1 89 ? 7.556 -10.087 -20.973 1.00 92.62 89 GLY A CA 1
ATOM 711 C C . GLY A 1 89 ? 6.057 -10.170 -21.274 1.00 92.62 89 GLY A C 1
ATOM 712 O O . GLY A 1 89 ? 5.519 -9.391 -22.057 1.00 92.62 89 GLY A O 1
ATOM 713 N N . VAL A 1 90 ? 5.391 -11.154 -20.672 1.00 93.81 90 VAL A N 1
ATOM 714 C CA . VAL A 1 90 ? 4.007 -11.541 -20.972 1.00 93.81 90 VAL A CA 1
ATOM 715 C C . VAL A 1 90 ? 3.090 -11.234 -19.785 1.00 93.81 90 VAL A C 1
ATOM 717 O O . VAL A 1 90 ? 3.366 -11.643 -18.654 1.00 93.81 90 VAL A O 1
ATOM 720 N N . ALA A 1 91 ? 1.989 -10.533 -20.051 1.00 92.38 91 ALA A N 1
ATOM 721 C CA . ALA A 1 91 ? 0.997 -10.093 -19.075 1.00 92.38 91 ALA A CA 1
ATOM 722 C C . ALA A 1 91 ? 0.059 -11.222 -18.622 1.00 92.38 91 ALA A C 1
ATOM 724 O O . ALA A 1 91 ? -0.373 -11.257 -17.469 1.00 92.38 91 ALA A O 1
ATOM 725 N N . ASP A 1 92 ? -0.253 -12.170 -19.508 1.00 91.00 92 ASP A N 1
ATOM 726 C CA . ASP A 1 92 ? -1.262 -13.193 -19.244 1.00 91.00 92 ASP A CA 1
ATOM 727 C C . ASP A 1 92 ? -0.997 -14.541 -19.937 1.00 91.00 92 ASP A C 1
ATOM 729 O O . ASP A 1 92 ? 0.042 -14.797 -20.541 1.00 91.00 92 ASP A O 1
ATOM 733 N N . ARG A 1 93 ? -1.950 -15.469 -19.800 1.00 91.31 93 ARG A N 1
ATOM 734 C CA . ARG A 1 93 ? -1.846 -16.819 -20.376 1.00 91.31 93 ARG A CA 1
ATOM 735 C C . ARG A 1 93 ? -2.048 -16.869 -21.893 1.00 91.31 93 ARG A C 1
ATOM 737 O O . ARG A 1 93 ? -1.845 -17.933 -22.468 1.00 91.31 93 ARG A O 1
ATOM 744 N N . TRP A 1 94 ? -2.519 -15.786 -22.507 1.00 93.81 94 TRP A N 1
ATOM 745 C CA . TRP A 1 94 ? -2.803 -15.715 -23.939 1.00 93.81 94 TRP A CA 1
ATOM 746 C C . TRP A 1 94 ? -1.613 -15.185 -24.739 1.00 93.81 94 TRP A C 1
ATOM 748 O O . TRP A 1 94 ? -1.634 -15.259 -25.962 1.00 93.81 94 TRP A O 1
ATOM 758 N N . GLY A 1 95 ? -0.558 -14.725 -24.060 1.00 92.12 95 GLY A N 1
ATOM 759 C CA . GLY A 1 95 ? 0.654 -14.239 -24.714 1.00 92.12 95 GLY A CA 1
ATOM 760 C C . GLY A 1 95 ? 0.665 -12.730 -24.941 1.00 92.12 95 GLY A C 1
ATOM 761 O O . GLY A 1 95 ? 1.552 -12.256 -25.644 1.00 92.12 95 GLY A O 1
ATOM 762 N N . ASN A 1 96 ? -0.277 -11.979 -24.356 1.00 93.69 96 ASN A N 1
ATOM 763 C CA . ASN A 1 96 ? -0.267 -10.521 -24.460 1.00 93.69 96 ASN A CA 1
ATOM 764 C C . ASN A 1 96 ? 0.993 -9.959 -23.799 1.00 93.69 96 ASN A C 1
ATOM 766 O O . ASN A 1 96 ? 1.402 -10.426 -22.734 1.00 93.69 96 ASN A O 1
ATOM 770 N N . THR A 1 97 ? 1.621 -8.975 -24.432 1.00 94.44 97 THR A N 1
ATOM 771 C CA . THR A 1 97 ? 2.815 -8.321 -23.896 1.00 94.44 97 THR A CA 1
ATOM 772 C C . THR A 1 97 ? 2.452 -7.441 -22.710 1.00 94.44 97 THR A C 1
ATOM 774 O O . THR A 1 97 ? 1.379 -6.846 -22.693 1.00 94.44 97 THR A O 1
ATOM 777 N N . VAL A 1 98 ? 3.342 -7.348 -21.724 1.00 94.12 98 VAL A N 1
ATOM 778 C CA . VAL A 1 98 ? 3.226 -6.294 -20.710 1.00 94.12 98 VAL A CA 1
ATOM 779 C C . VAL A 1 98 ? 3.530 -4.948 -21.354 1.00 94.12 98 VAL A C 1
ATOM 781 O O . VAL A 1 98 ? 4.535 -4.811 -22.048 1.00 94.12 98 VAL A O 1
ATOM 784 N N . ASP A 1 99 ? 2.704 -3.962 -21.047 1.00 90.25 99 ASP A N 1
ATOM 785 C CA . ASP A 1 99 ? 2.879 -2.548 -21.369 1.00 90.25 99 ASP A CA 1
ATOM 786 C C . ASP A 1 99 ? 2.716 -1.683 -20.102 1.00 90.25 99 ASP A C 1
ATOM 788 O O . ASP A 1 99 ? 2.568 -2.195 -18.985 1.00 90.25 99 ASP A O 1
ATOM 792 N N . GLU A 1 100 ? 2.801 -0.364 -20.259 1.00 84.81 100 GLU A N 1
ATOM 793 C CA . GLU A 1 100 ? 2.632 0.620 -19.187 1.00 84.81 100 GLU A CA 1
ATOM 794 C C . GLU A 1 100 ? 1.229 0.637 -18.558 1.00 84.81 100 GLU A C 1
ATOM 796 O O . GLU A 1 100 ? 1.090 1.061 -17.409 1.00 84.81 100 GLU A O 1
ATOM 801 N N . ASP A 1 101 ? 0.216 0.136 -19.267 1.00 87.50 101 ASP A N 1
ATOM 802 C CA . ASP A 1 101 ? -1.185 0.128 -18.834 1.00 87.50 101 ASP A CA 1
ATOM 803 C C . ASP A 1 101 ? -1.616 -1.219 -18.226 1.00 87.50 101 ASP A C 1
ATOM 805 O O . ASP A 1 101 ? -2.725 -1.370 -17.699 1.00 87.50 101 ASP A O 1
ATOM 809 N N . THR A 1 102 ? -0.727 -2.212 -18.241 1.00 91.88 102 THR A N 1
ATOM 810 C CA . THR A 1 102 ? -0.980 -3.535 -17.678 1.00 91.88 102 THR A CA 1
ATOM 811 C C . THR A 1 102 ? -1.210 -3.456 -16.163 1.00 91.88 102 THR A C 1
ATOM 813 O O . THR A 1 102 ? -0.368 -2.991 -15.392 1.00 91.88 102 THR A O 1
ATOM 816 N N . LEU A 1 103 ? -2.350 -3.980 -15.698 1.00 91.38 103 LEU A N 1
ATOM 817 C CA . LEU A 1 103 ? -2.720 -3.962 -14.281 1.00 91.38 103 LEU A CA 1
ATOM 818 C C . LEU A 1 103 ? -2.090 -5.121 -13.497 1.00 91.38 103 LEU A C 1
ATOM 820 O O . LEU A 1 103 ? -2.298 -6.296 -13.802 1.00 91.38 103 LEU A O 1
ATOM 824 N N . PHE A 1 104 ? -1.405 -4.785 -12.401 1.00 89.81 104 PHE A N 1
ATOM 825 C CA . PHE A 1 104 ? -0.803 -5.749 -11.478 1.00 89.81 104 PHE A CA 1
ATOM 826 C C . PHE A 1 104 ? -1.434 -5.681 -10.086 1.00 89.81 104 PHE A C 1
ATOM 828 O O . PHE A 1 104 ? -1.749 -4.614 -9.559 1.00 89.81 104 PHE A O 1
ATOM 835 N N . GLY A 1 105 ? -1.544 -6.835 -9.424 1.00 89.56 105 GLY A N 1
ATOM 836 C CA . GLY A 1 105 ? -1.837 -6.874 -7.994 1.00 89.56 105 GLY A CA 1
ATOM 837 C C . GLY A 1 105 ? -0.655 -6.334 -7.184 1.00 89.56 105 GLY A C 1
ATOM 838 O O . GLY A 1 105 ? 0.346 -7.025 -7.022 1.00 89.56 105 GLY A O 1
ATOM 839 N N . ILE A 1 106 ? -0.779 -5.127 -6.626 1.00 89.81 106 ILE A N 1
ATOM 840 C CA . ILE A 1 106 ? 0.321 -4.443 -5.913 1.00 89.81 106 ILE A CA 1
ATOM 841 C C . ILE A 1 106 ? 0.528 -4.909 -4.457 1.00 89.81 106 ILE A C 1
ATOM 843 O O . ILE A 1 106 ? 1.466 -4.486 -3.777 1.00 89.81 106 ILE A O 1
ATOM 847 N N . GLY A 1 107 ? -0.353 -5.777 -3.952 1.00 89.12 107 GLY A N 1
ATOM 848 C CA . GLY A 1 107 ? -0.227 -6.424 -2.647 1.00 89.12 107 GLY A CA 1
ATOM 849 C C . GLY A 1 107 ? -0.016 -5.441 -1.492 1.00 89.12 107 GLY A C 1
ATOM 850 O O . GLY A 1 107 ? -0.874 -4.625 -1.173 1.00 89.12 107 GLY A O 1
ATOM 851 N N . SER A 1 108 ? 1.130 -5.531 -0.813 1.00 90.12 108 SER A N 1
ATOM 852 C CA . SER A 1 108 ? 1.392 -4.708 0.376 1.00 90.12 108 SER A CA 1
ATOM 853 C C . SER A 1 108 ? 1.541 -3.215 0.091 1.00 90.12 108 SER A C 1
ATOM 855 O O . SER A 1 108 ? 1.372 -2.437 1.027 1.00 90.12 108 SER A O 1
ATOM 857 N N . ASN A 1 109 ? 1.769 -2.811 -1.162 1.00 91.44 109 ASN A N 1
ATOM 858 C CA . ASN A 1 109 ? 1.790 -1.396 -1.536 1.00 91.44 109 ASN A CA 1
ATOM 859 C C . ASN A 1 109 ? 0.422 -0.723 -1.335 1.00 91.44 109 ASN A C 1
ATOM 861 O O . ASN A 1 109 ? 0.373 0.478 -1.093 1.00 91.44 109 ASN A O 1
ATOM 865 N N . SER A 1 110 ? -0.685 -1.479 -1.292 1.00 91.00 110 SER A N 1
ATOM 866 C CA . SER A 1 110 ? -2.011 -0.949 -0.934 1.00 91.00 110 SER A CA 1
ATOM 867 C C . SER A 1 110 ? -2.055 -0.272 0.447 1.00 91.00 110 SER A C 1
ATOM 869 O O . SER A 1 110 ? -2.901 0.583 0.682 1.00 91.00 110 SER A O 1
ATOM 871 N N . LYS A 1 111 ? -1.135 -0.610 1.364 1.00 89.94 111 LYS A N 1
ATOM 872 C CA . LYS A 1 111 ? -1.047 0.013 2.698 1.00 89.94 111 LYS A CA 1
ATOM 873 C C . LYS A 1 111 ? -0.680 1.496 2.628 1.00 89.94 111 LYS A C 1
ATOM 875 O O . LYS A 1 111 ? -1.142 2.259 3.468 1.00 89.94 111 LYS A O 1
ATOM 880 N N . LEU A 1 112 ? 0.117 1.895 1.633 1.00 93.31 112 LEU A N 1
ATOM 881 C CA . LEU A 1 112 ? 0.486 3.295 1.426 1.00 93.31 112 LEU A CA 1
ATOM 882 C C . LEU A 1 112 ? -0.753 4.134 1.100 1.00 93.31 112 LEU A C 1
ATOM 884 O O . LEU A 1 112 ? -0.981 5.162 1.725 1.00 93.31 112 LEU A O 1
ATOM 888 N N . PHE A 1 113 ? -1.590 3.647 0.184 1.00 94.12 113 PHE A N 1
ATOM 889 C CA . PHE A 1 113 ? -2.846 4.304 -0.179 1.00 94.12 113 PHE A CA 1
ATOM 890 C C . PHE A 1 113 ? -3.808 4.397 1.008 1.00 94.12 113 PHE A C 1
ATOM 892 O O . PHE A 1 113 ? -4.475 5.410 1.184 1.00 94.12 113 PHE A O 1
ATOM 899 N N . ALA A 1 114 ? -3.839 3.374 1.863 1.00 90.31 114 ALA A N 1
ATOM 900 C CA . ALA A 1 114 ? -4.624 3.410 3.090 1.00 90.31 114 ALA A CA 1
ATOM 901 C C . ALA A 1 114 ? -4.147 4.479 4.079 1.00 90.31 114 ALA A C 1
ATOM 903 O O . ALA A 1 114 ? -4.959 5.219 4.628 1.00 90.31 114 ALA A O 1
ATOM 904 N N . ALA A 1 115 ? -2.831 4.563 4.294 1.00 94.62 115 ALA A N 1
ATOM 905 C CA . ALA A 1 115 ? -2.235 5.576 5.155 1.00 94.62 115 ALA A CA 1
ATOM 906 C C . ALA A 1 115 ? -2.488 6.988 4.608 1.00 94.62 115 ALA A C 1
ATOM 908 O O . ALA A 1 115 ? -2.855 7.874 5.373 1.00 94.62 115 ALA A O 1
ATOM 909 N N . LEU A 1 116 ? -2.366 7.174 3.288 1.00 96.06 116 LEU A N 1
ATOM 910 C CA . LEU A 1 116 ? -2.680 8.436 2.620 1.00 96.06 116 LEU A CA 1
ATOM 911 C C . LEU A 1 116 ? -4.156 8.815 2.790 1.00 96.06 116 LEU A C 1
ATOM 913 O O . LEU A 1 116 ? -4.448 9.943 3.164 1.00 96.06 116 LEU A O 1
ATOM 917 N N . GLY A 1 117 ? -5.080 7.874 2.575 1.00 95.31 117 GLY A N 1
ATOM 918 C CA . GLY A 1 117 ? -6.512 8.112 2.768 1.00 95.31 117 GLY A CA 1
ATOM 919 C C . GLY A 1 117 ? -6.855 8.526 4.200 1.00 95.31 117 GLY A C 1
ATOM 920 O O . GLY A 1 117 ? -7.631 9.452 4.399 1.00 95.31 117 GLY A O 1
ATOM 921 N N . ILE A 1 118 ? -6.229 7.898 5.201 1.00 94.50 118 ILE A N 1
ATOM 922 C CA . ILE A 1 118 ? -6.365 8.319 6.604 1.00 94.50 118 ILE A CA 1
ATOM 923 C C . ILE A 1 118 ? -5.773 9.717 6.817 1.00 94.50 118 ILE A C 1
ATOM 925 O O . ILE A 1 118 ? -6.392 10.522 7.502 1.00 94.50 118 ILE A O 1
ATOM 929 N N . GLY A 1 119 ? -4.622 10.026 6.215 1.00 95.56 119 GLY A N 1
ATOM 930 C CA . GLY A 1 119 ? -4.021 11.361 6.274 1.00 95.56 119 GLY A CA 1
ATOM 931 C C . GLY A 1 119 ? -4.948 12.451 5.742 1.00 95.56 119 GLY A C 1
ATOM 932 O O . GLY A 1 119 ? -5.140 13.455 6.416 1.00 95.56 119 GLY A O 1
ATOM 933 N N . LEU A 1 120 ? -5.611 12.207 4.608 1.00 96.50 120 LEU A N 1
ATOM 934 C CA . LEU A 1 120 ? -6.606 13.134 4.057 1.00 96.50 120 LEU A CA 1
ATOM 935 C C . LEU A 1 120 ? -7.794 13.348 5.008 1.00 96.50 120 LEU A C 1
ATOM 937 O O . LEU A 1 120 ? -8.283 14.464 5.125 1.00 96.50 120 LEU A O 1
ATOM 941 N N . LEU A 1 121 ? -8.247 12.305 5.713 1.00 94.69 121 LEU A N 1
ATOM 942 C CA . LEU A 1 121 ? -9.317 12.435 6.713 1.00 94.69 121 LEU A CA 1
ATOM 943 C C . LEU A 1 121 ? -8.866 13.171 7.978 1.00 94.69 121 LEU A C 1
ATOM 945 O O . LEU A 1 121 ? -9.688 13.801 8.626 1.00 94.69 121 LEU A O 1
ATOM 949 N N . VAL A 1 122 ? -7.587 13.069 8.341 1.00 95.94 122 VAL A N 1
ATOM 950 C CA . VAL A 1 122 ? -6.997 13.834 9.449 1.00 95.94 122 VAL A CA 1
ATOM 951 C C . VAL A 1 122 ? -6.847 15.316 9.085 1.00 95.94 122 VAL A C 1
ATOM 953 O O . VAL A 1 122 ? -6.942 16.167 9.964 1.00 95.94 122 VAL A O 1
ATOM 956 N N . GLU A 1 123 ? -6.614 15.636 7.810 1.00 96.25 123 GLU A N 1
ATOM 957 C CA . GLU A 1 123 ? -6.539 17.021 7.321 1.00 96.25 123 GLU A CA 1
ATOM 958 C C . GLU A 1 123 ? -7.918 17.661 7.083 1.00 96.25 123 GLU A C 1
ATOM 960 O O . GLU A 1 123 ? -8.044 18.883 7.152 1.00 96.25 123 GLU A O 1
ATOM 965 N N . ASP A 1 124 ? -8.954 16.866 6.805 1.00 95.62 124 ASP A N 1
ATOM 966 C CA . ASP A 1 124 ? -10.311 17.367 6.570 1.00 95.62 124 ASP A CA 1
ATOM 967 C C . ASP A 1 124 ? -11.011 17.738 7.888 1.00 95.62 124 ASP A C 1
ATOM 969 O O . ASP A 1 124 ? -11.451 16.878 8.651 1.00 95.62 124 ASP A O 1
ATOM 973 N N . GLU A 1 125 ? -11.200 19.042 8.111 1.00 92.06 125 GLU A N 1
ATOM 974 C CA . GLU A 1 125 ? -11.856 19.615 9.296 1.00 92.06 125 GLU A CA 1
ATOM 975 C C . GLU A 1 125 ? -13.277 19.076 9.557 1.00 92.06 125 GLU A C 1
ATOM 977 O O . GLU A 1 125 ? -13.792 19.193 10.672 1.00 92.06 125 GLU A O 1
ATOM 982 N N . LYS A 1 126 ? -13.934 18.470 8.556 1.00 94.81 126 LYS A N 1
ATOM 983 C CA . LYS A 1 126 ? -15.243 17.819 8.733 1.00 94.81 126 LYS A CA 1
ATOM 984 C C . LYS A 1 126 ? -15.175 16.590 9.635 1.00 94.81 126 LYS A C 1
ATOM 986 O O . LYS A 1 126 ? -16.196 16.218 10.220 1.00 94.81 126 LYS A O 1
ATOM 991 N N . TYR A 1 127 ? -14.014 15.950 9.736 1.00 91.38 127 TYR A N 1
ATOM 992 C CA . TYR A 1 127 ? -13.807 14.774 10.566 1.00 91.38 127 TYR A CA 1
ATOM 993 C C . TYR A 1 127 ? -12.970 15.160 11.789 1.00 91.38 127 TYR A C 1
ATOM 995 O O . TYR A 1 127 ? -11.800 15.503 11.656 1.00 91.38 127 TYR A O 1
ATOM 1003 N N . PRO A 1 128 ? -13.525 15.085 13.013 1.00 91.69 128 PRO A N 1
ATOM 1004 C CA . PRO A 1 128 ? -12.815 15.480 14.227 1.00 91.69 128 PRO A CA 1
ATOM 1005 C C . PRO A 1 128 ? -11.849 14.376 14.694 1.00 91.69 128 PRO A C 1
ATOM 1007 O O . PRO A 1 128 ? -11.961 13.864 15.809 1.00 91.69 128 PRO A O 1
ATOM 1010 N N . ILE A 1 129 ? -10.920 13.973 13.826 1.00 95.12 129 ILE A N 1
ATOM 1011 C CA . ILE A 1 129 ? -9.895 12.965 14.099 1.00 95.12 129 ILE A CA 1
ATOM 1012 C C . ILE A 1 129 ? -8.500 13.559 13.901 1.00 95.12 129 ILE A C 1
ATOM 1014 O O . ILE A 1 129 ? -8.278 14.424 13.066 1.00 95.12 129 ILE A O 1
ATOM 1018 N N . ASN A 1 130 ? -7.540 13.076 14.675 1.00 96.50 130 ASN A N 1
ATOM 1019 C CA . ASN A 1 130 ? -6.127 13.392 14.544 1.00 96.50 130 ASN A CA 1
ATOM 1020 C C . ASN A 1 130 ? -5.296 12.121 14.750 1.00 96.50 130 ASN A C 1
ATOM 1022 O O . ASN A 1 130 ? -5.818 11.067 15.115 1.00 96.50 130 ASN A O 1
ATOM 1026 N N . TRP A 1 131 ? -3.986 12.210 14.532 1.00 95.88 131 TRP A N 1
ATOM 1027 C CA . TRP A 1 131 ? -3.078 11.063 14.619 1.00 95.88 131 TRP A CA 1
ATOM 1028 C C . TRP A 1 131 ? -3.092 10.336 15.977 1.00 95.88 131 TRP A C 1
ATOM 1030 O O . TRP A 1 131 ? -2.829 9.130 16.036 1.00 95.88 131 TRP A O 1
ATOM 1040 N N . ASP A 1 132 ? -3.456 11.037 17.052 1.00 96.12 132 ASP A N 1
ATOM 1041 C CA . ASP A 1 132 ? -3.549 10.504 18.411 1.00 96.12 132 ASP A CA 1
ATOM 1042 C C . ASP A 1 132 ? -4.944 9.990 18.791 1.00 96.12 132 ASP A C 1
ATOM 1044 O O . ASP A 1 132 ? -5.097 9.359 19.847 1.00 96.12 132 ASP A O 1
ATOM 1048 N N . THR A 1 133 ? -5.949 10.191 17.932 1.00 96.19 133 THR A N 1
ATOM 1049 C CA . THR A 1 133 ? -7.308 9.683 18.137 1.00 96.19 133 THR A CA 1
ATOM 1050 C C . THR A 1 133 ? -7.291 8.167 18.304 1.00 96.19 133 THR A C 1
ATOM 1052 O O . THR A 1 133 ? -6.679 7.430 17.522 1.00 96.19 133 THR A O 1
ATOM 1055 N N . LYS A 1 134 ? -7.970 7.682 19.350 1.00 95.69 134 LYS A N 1
ATOM 1056 C CA . LYS A 1 134 ? -8.015 6.256 19.674 1.00 95.69 134 LYS A CA 1
ATOM 1057 C C . LYS A 1 134 ? -8.928 5.516 18.713 1.00 95.69 134 LYS A C 1
ATOM 1059 O O . LYS A 1 134 ? -10.018 5.976 18.392 1.00 95.69 134 LYS A O 1
ATOM 1064 N N . ILE A 1 135 ? -8.524 4.311 18.317 1.00 95.06 135 ILE A N 1
ATOM 1065 C CA . ILE A 1 135 ? -9.296 3.493 17.368 1.00 95.06 135 ILE A CA 1
ATOM 1066 C C . ILE A 1 135 ? -10.697 3.175 17.900 1.00 95.06 135 ILE A C 1
ATOM 1068 O O . ILE A 1 135 ? -11.669 3.184 17.144 1.00 95.06 135 ILE A O 1
ATOM 1072 N N . LYS A 1 136 ? -10.812 2.962 19.215 1.00 94.12 136 LYS A N 1
ATOM 1073 C CA . LYS A 1 136 ? -12.089 2.715 19.893 1.00 94.12 136 LYS A CA 1
ATOM 1074 C 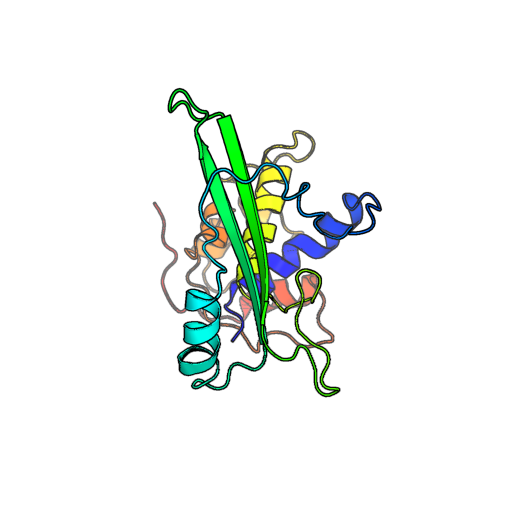C . LYS A 1 136 ? -13.083 3.883 19.790 1.00 94.12 136 LYS A C 1
ATOM 1076 O O . LYS A 1 136 ? -14.278 3.647 19.924 1.00 94.12 136 LYS A O 1
ATOM 1081 N N . ASP A 1 137 ? -12.587 5.102 19.567 1.00 94.12 137 ASP A N 1
ATOM 1082 C CA . ASP A 1 137 ? -13.398 6.319 19.450 1.00 94.12 137 ASP A CA 1
ATOM 1083 C C . ASP A 1 137 ? -13.808 6.592 17.990 1.00 94.12 137 ASP A C 1
ATOM 1085 O O . ASP A 1 137 ? -14.741 7.351 17.743 1.00 94.12 137 ASP A O 1
ATOM 1089 N N . ILE A 1 138 ? -13.138 5.948 17.025 1.00 92.81 138 ILE A N 1
ATOM 1090 C CA . ILE A 1 138 ? -13.426 6.047 15.585 1.00 92.81 138 ILE A CA 1
ATOM 1091 C C . ILE A 1 138 ? -14.435 4.974 15.162 1.00 92.81 138 ILE A C 1
ATOM 1093 O O . ILE A 1 138 ? -15.368 5.240 14.404 1.00 92.81 138 ILE A O 1
ATOM 1097 N N . LEU A 1 139 ? -14.234 3.736 15.619 1.00 90.81 139 LEU A N 1
ATOM 1098 C CA . LEU A 1 139 ? -15.067 2.602 15.228 1.00 90.81 139 LEU A CA 1
ATOM 1099 C C . LEU A 1 139 ? -16.389 2.570 16.007 1.00 90.81 139 LEU A C 1
ATOM 1101 O O . LEU A 1 139 ? -16.438 2.995 17.164 1.00 90.81 139 LEU A O 1
ATOM 1105 N N . PRO A 1 140 ? -17.473 2.012 15.432 1.00 89.94 140 PRO A N 1
ATOM 1106 C CA . PRO A 1 140 ? -18.734 1.932 16.152 1.00 89.94 140 PRO A CA 1
ATOM 1107 C C . PRO A 1 140 ? -18.612 1.101 17.434 1.00 89.94 140 PRO A C 1
ATOM 1109 O O . PRO A 1 140 ? -17.852 0.128 17.530 1.00 89.94 140 PRO A O 1
ATOM 1112 N N . LYS A 1 141 ? -19.401 1.489 18.440 1.00 88.12 141 LYS A N 1
ATOM 1113 C CA . LYS A 1 141 ? -19.329 0.908 19.784 1.00 88.12 141 LYS A CA 1
ATOM 1114 C C . LYS A 1 141 ? -19.474 -0.616 19.747 1.00 88.12 141 LYS A C 1
ATOM 1116 O O . LYS A 1 141 ? -20.417 -1.155 19.174 1.00 88.12 141 LYS A O 1
ATOM 1121 N N . GLY A 1 142 ? -18.547 -1.300 20.417 1.00 84.75 142 GLY A N 1
ATOM 1122 C CA . GLY A 1 142 ? -18.545 -2.758 20.565 1.00 84.75 142 GLY A CA 1
ATOM 1123 C C . GLY A 1 142 ? -17.830 -3.533 19.452 1.00 84.75 142 GLY A C 1
ATOM 1124 O O . GLY A 1 142 ? -17.626 -4.738 19.615 1.00 84.75 142 GLY A O 1
ATOM 1125 N N . GLU A 1 143 ? -17.410 -2.875 18.365 1.00 87.44 143 GLU A N 1
ATOM 1126 C CA . GLU A 1 143 ? -16.653 -3.529 17.287 1.00 87.44 143 GLU A CA 1
ATOM 1127 C C . GLU A 1 143 ? -15.171 -3.678 17.616 1.00 87.44 143 GLU A C 1
ATOM 1129 O O . GLU A 1 143 ? -14.616 -4.765 17.453 1.00 87.44 143 GLU A O 1
ATOM 1134 N N . TRP A 1 144 ? -14.544 -2.615 18.125 1.00 92.06 144 TRP A N 1
ATOM 1135 C CA . TRP A 1 144 ? -13.150 -2.643 18.553 1.00 92.06 144 TRP A CA 1
ATOM 1136 C C . TRP A 1 144 ? -13.016 -3.376 19.887 1.00 92.06 144 TRP A C 1
ATOM 1138 O O . TRP A 1 144 ? -13.282 -2.809 20.948 1.00 92.06 144 TRP A O 1
ATOM 1148 N N . LYS A 1 145 ? -12.654 -4.659 19.814 1.00 93.50 145 LYS A N 1
ATOM 1149 C CA . LYS A 1 145 ? -12.375 -5.505 20.975 1.00 93.50 145 LYS A CA 1
ATOM 1150 C C . LYS A 1 145 ? -11.197 -6.423 20.716 1.00 93.50 145 LYS A C 1
ATOM 1152 O O . LYS A 1 145 ? -11.120 -7.030 19.649 1.00 93.50 145 LYS A O 1
ATOM 1157 N N . LEU A 1 146 ? -10.319 -6.543 21.702 1.00 93.81 146 LEU A N 1
ATOM 1158 C CA . LEU A 1 146 ? -9.046 -7.250 21.630 1.00 93.81 146 LEU A CA 1
ATOM 1159 C C . LEU A 1 146 ? -8.800 -8.041 22.915 1.00 93.81 146 LEU A C 1
ATOM 1161 O O . LEU A 1 146 ? -9.411 -7.782 23.946 1.00 93.81 146 LEU A O 1
ATOM 1165 N N . GLN A 1 147 ? -7.891 -9.015 22.864 1.00 93.81 147 GLN A N 1
ATOM 1166 C CA . GLN A 1 147 ? -7.484 -9.727 24.082 1.00 93.81 147 GLN A CA 1
ATOM 1167 C C . GLN A 1 147 ? -6.582 -8.880 24.985 1.00 93.81 147 GLN A C 1
ATOM 1169 O O . GLN A 1 147 ? -6.629 -9.027 26.202 1.00 93.81 147 GLN A O 1
ATOM 1174 N N . ASP A 1 148 ? -5.757 -8.014 24.395 1.00 92.12 148 ASP A N 1
ATOM 1175 C CA . ASP A 1 148 ? -4.903 -7.085 25.132 1.00 92.12 148 ASP A CA 1
ATOM 1176 C C . ASP A 1 148 ? -5.693 -5.815 25.468 1.00 92.12 148 ASP A C 1
ATOM 1178 O O . ASP A 1 148 ? -6.003 -5.009 24.586 1.00 92.12 148 ASP A O 1
ATOM 1182 N N . SER A 1 149 ? -6.021 -5.638 26.749 1.00 92.31 149 SER A N 1
ATOM 1183 C CA . SER A 1 149 ? -6.785 -4.483 27.222 1.00 92.31 149 SER A CA 1
ATOM 1184 C C . SER A 1 149 ? -6.004 -3.172 27.125 1.00 92.31 149 SER A C 1
ATOM 1186 O O . SER A 1 149 ? -6.612 -2.120 26.956 1.00 92.31 149 SER A O 1
ATOM 1188 N N . ALA A 1 150 ? -4.670 -3.197 27.208 1.00 91.25 150 ALA A N 1
ATOM 1189 C CA . ALA A 1 150 ? -3.871 -1.989 27.035 1.00 91.25 150 ALA A CA 1
ATOM 1190 C C . ALA A 1 150 ? -3.932 -1.518 25.578 1.00 91.25 150 ALA A C 1
ATOM 1192 O O . ALA A 1 150 ? -4.199 -0.341 25.334 1.00 91.25 150 ALA A O 1
ATOM 1193 N N . MET A 1 151 ? -3.770 -2.437 24.620 1.00 91.88 151 MET A N 1
ATOM 1194 C CA . MET A 1 151 ? -3.943 -2.134 23.197 1.00 91.88 151 MET A CA 1
ATOM 1195 C C . MET A 1 151 ? -5.372 -1.663 22.896 1.00 91.88 151 MET A C 1
ATOM 1197 O O . MET A 1 151 ? -5.547 -0.660 22.204 1.00 91.88 151 MET A O 1
ATOM 1201 N N . GLU A 1 152 ? -6.392 -2.360 23.409 1.00 93.94 152 GLU A N 1
ATOM 1202 C CA . GLU A 1 152 ? -7.802 -2.010 23.183 1.00 93.94 152 GLU A CA 1
ATOM 1203 C C . GLU A 1 152 ? -8.094 -0.568 23.591 1.00 93.94 152 GLU A C 1
ATOM 1205 O O . GLU A 1 152 ? -8.708 0.185 22.833 1.00 93.94 152 GLU A O 1
ATOM 1210 N N . GLU A 1 153 ? -7.604 -0.170 24.762 1.00 94.00 153 GLU A N 1
ATOM 1211 C CA . GLU A 1 153 ? -7.919 1.125 25.345 1.00 94.00 153 GLU A CA 1
ATOM 1212 C C . GLU A 1 153 ? -7.109 2.284 24.761 1.00 94.00 153 GLU A C 1
ATOM 1214 O O . GLU A 1 153 ? -7.560 3.433 24.835 1.00 94.00 153 GLU A O 1
ATOM 1219 N N . GLN A 1 154 ? -5.914 2.010 24.227 1.00 94.25 154 GLN A N 1
ATOM 1220 C CA . GLN A 1 154 ? -4.897 3.042 24.008 1.00 94.25 154 GLN A CA 1
ATOM 1221 C C . GLN A 1 154 ? -4.359 3.123 22.582 1.00 94.25 154 GLN A C 1
ATOM 1223 O O . GLN A 1 154 ? -3.749 4.147 22.270 1.00 94.25 154 GLN A O 1
ATOM 1228 N N . ALA A 1 155 ? -4.582 2.122 21.726 1.00 94.88 155 ALA A N 1
ATOM 1229 C CA . ALA A 1 155 ? -4.121 2.177 20.341 1.00 94.88 155 ALA A CA 1
ATOM 1230 C C . ALA A 1 155 ? -4.729 3.383 19.604 1.00 94.88 155 ALA A C 1
ATOM 1232 O O . ALA A 1 155 ? -5.950 3.581 19.614 1.00 94.88 155 ALA A O 1
ATOM 1233 N N . ASN A 1 156 ? -3.874 4.180 18.963 1.00 95.31 156 ASN A N 1
ATOM 1234 C CA . ASN A 1 156 ? -4.263 5.288 18.085 1.00 95.31 156 ASN A CA 1
ATOM 1235 C C . ASN A 1 156 ? -3.968 4.984 16.602 1.00 95.31 156 ASN A C 1
ATOM 1237 O O . ASN A 1 156 ? -3.526 3.883 16.252 1.00 95.31 156 ASN A O 1
ATOM 1241 N N . LEU A 1 157 ? -4.233 5.956 15.719 1.00 95.00 157 LEU A N 1
ATOM 1242 C CA . LEU A 1 157 ? -3.955 5.838 14.283 1.00 95.00 157 LEU A CA 1
ATOM 1243 C C . LEU A 1 157 ? -2.470 5.564 13.998 1.00 95.00 157 LEU A C 1
ATOM 1245 O O . LEU A 1 157 ? -2.157 4.700 13.176 1.00 95.00 157 LEU A O 1
ATOM 1249 N N . ILE A 1 158 ? -1.552 6.232 14.705 1.00 94.94 158 ILE A N 1
ATOM 1250 C CA . ILE A 1 158 ? -0.109 5.985 14.559 1.00 94.94 158 ILE A CA 1
ATOM 1251 C C . ILE A 1 158 ? 0.216 4.526 14.888 1.00 94.94 158 ILE A C 1
ATOM 1253 O O . ILE A 1 158 ? 0.928 3.871 14.124 1.00 94.94 158 ILE A O 1
ATOM 1257 N N . ASP A 1 159 ? -0.314 3.982 15.982 1.00 94.62 159 ASP A N 1
ATOM 1258 C CA . ASP A 1 159 ? -0.005 2.625 16.433 1.00 94.62 159 ASP A CA 1
ATOM 1259 C C . ASP A 1 159 ? -0.426 1.549 15.425 1.00 94.62 159 ASP A C 1
ATOM 1261 O O . ASP A 1 159 ? 0.325 0.592 15.186 1.00 94.62 159 ASP A O 1
ATOM 1265 N N . ILE A 1 160 ? -1.606 1.700 14.809 1.00 92.44 160 ILE A N 1
ATOM 1266 C CA . ILE A 1 160 ? -2.087 0.748 13.798 1.00 92.44 160 ILE A CA 1
ATOM 1267 C C . ILE A 1 160 ? -1.312 0.868 12.479 1.00 92.44 160 ILE A C 1
ATOM 1269 O O . ILE A 1 160 ? -1.030 -0.155 11.852 1.00 92.44 160 ILE A O 1
ATOM 1273 N N . LEU A 1 161 ? -0.919 2.084 12.081 1.00 93.38 161 LEU A N 1
ATOM 1274 C CA . LEU A 1 161 ? -0.196 2.340 10.830 1.00 93.38 161 LEU A CA 1
ATOM 1275 C C . LEU A 1 161 ? 1.290 1.969 10.919 1.00 93.38 161 LEU A C 1
ATOM 1277 O O . LEU A 1 161 ? 1.896 1.606 9.914 1.00 93.38 161 LEU A O 1
ATOM 1281 N N . SER A 1 162 ? 1.870 2.000 12.120 1.00 92.50 162 SER A N 1
ATOM 1282 C CA . SER A 1 162 ? 3.300 1.747 12.360 1.00 92.50 162 SER A CA 1
ATOM 1283 C C . SER A 1 162 ? 3.608 0.376 12.975 1.00 92.50 162 SER A C 1
ATOM 1285 O O . SER A 1 162 ? 4.727 0.134 13.431 1.00 92.50 162 SER A O 1
ATOM 1287 N N . HIS A 1 163 ? 2.645 -0.554 12.965 1.00 90.31 163 HIS A N 1
ATOM 1288 C CA . HIS A 1 163 ? 2.820 -1.922 13.472 1.00 90.31 163 HIS A CA 1
ATOM 1289 C C . HIS A 1 163 ? 3.244 -1.994 14.956 1.00 90.31 163 HIS A C 1
ATOM 1291 O O . HIS A 1 163 ? 4.161 -2.736 15.336 1.00 90.31 163 HIS A O 1
ATOM 1297 N N . ARG A 1 164 ? 2.590 -1.221 15.827 1.00 90.19 164 ARG A N 1
ATOM 1298 C CA . ARG A 1 164 ? 2.925 -1.156 17.267 1.00 90.19 164 ARG A CA 1
ATOM 1299 C C . ARG A 1 164 ? 1.948 -1.891 18.173 1.00 90.19 164 ARG A C 1
ATOM 1301 O O . ARG A 1 164 ? 2.192 -2.016 19.366 1.00 90.19 164 ARG A O 1
ATOM 1308 N N . THR A 1 165 ? 0.886 -2.423 17.587 1.00 89.44 165 THR A N 1
ATOM 1309 C CA . THR A 1 165 ? -0.225 -3.073 18.278 1.00 89.44 165 THR A CA 1
ATOM 1310 C C . THR A 1 165 ? 0.121 -4.402 18.949 1.00 89.44 165 THR A C 1
ATOM 1312 O O . THR A 1 165 ? -0.518 -4.766 19.923 1.00 89.44 165 THR A O 1
ATOM 1315 N N . GLY A 1 166 ? 1.097 -5.155 18.432 1.00 88.62 166 GLY A N 1
ATOM 1316 C CA . GLY A 1 166 ? 1.384 -6.512 18.923 1.00 88.62 166 GLY A CA 1
ATOM 1317 C C . GLY A 1 166 ? 0.419 -7.589 18.403 1.00 88.62 166 GLY A C 1
ATOM 1318 O O . GLY A 1 166 ? 0.570 -8.766 18.745 1.00 88.62 166 GLY A O 1
ATOM 1319 N N . LEU A 1 167 ? -0.532 -7.219 17.529 1.00 91.19 167 LEU A N 1
ATOM 1320 C CA . LEU A 1 167 ? -1.428 -8.168 16.865 1.00 91.19 167 LEU A CA 1
ATOM 1321 C C . LEU A 1 167 ? -0.641 -9.195 16.038 1.00 91.19 167 LEU A C 1
ATOM 1323 O O . LEU A 1 167 ? 0.285 -8.821 15.307 1.00 91.19 167 LEU A O 1
ATOM 1327 N N . PRO A 1 168 ? -1.037 -10.478 16.087 1.00 89.75 168 PRO A N 1
ATOM 1328 C CA . PRO A 1 168 ? -0.374 -11.517 15.326 1.00 89.75 168 PRO A CA 1
ATOM 1329 C C . PRO A 1 168 ? -0.711 -11.416 13.837 1.00 89.75 168 PRO A C 1
ATOM 1331 O O . PRO A 1 168 ? -1.620 -10.703 13.384 1.00 89.75 168 PRO A O 1
ATOM 1334 N N . ARG A 1 169 ? -0.005 -12.241 13.065 1.00 85.31 169 ARG A N 1
ATOM 1335 C CA . ARG A 1 169 ? -0.451 -12.621 11.728 1.00 85.31 169 ARG A CA 1
ATOM 1336 C C . ARG A 1 169 ? -1.855 -13.223 11.764 1.00 85.31 169 ARG A C 1
ATOM 1338 O O . ARG A 1 169 ? -2.194 -13.981 12.666 1.00 85.31 169 ARG A O 1
ATOM 1345 N N . HIS A 1 170 ? -2.665 -12.855 10.780 1.00 87.12 170 HIS A N 1
ATOM 1346 C CA . HIS A 1 170 ? -4.081 -13.212 10.695 1.00 87.12 170 HIS A CA 1
ATOM 1347 C C . HIS A 1 170 ? -4.510 -13.425 9.237 1.00 87.12 170 HIS A C 1
ATOM 1349 O O . HIS A 1 170 ? -5.644 -13.169 8.853 1.00 87.12 170 HIS A O 1
ATOM 1355 N N . ASP A 1 171 ? -3.589 -13.924 8.413 1.00 83.44 171 ASP A N 1
ATOM 1356 C CA . ASP A 1 171 ? -3.756 -14.154 6.975 1.00 83.44 171 ASP A CA 1
ATOM 1357 C C . ASP A 1 171 ? -4.948 -15.076 6.639 1.00 83.44 171 ASP A C 1
ATOM 1359 O O . ASP A 1 171 ? -5.466 -15.029 5.528 1.00 83.44 171 ASP A O 1
ATOM 1363 N N . VAL A 1 172 ? -5.395 -15.888 7.605 1.00 83.62 172 VAL A N 1
ATOM 1364 C CA . VAL A 1 172 ? -6.517 -16.838 7.497 1.00 83.62 172 VAL A CA 1
ATOM 1365 C C . VAL A 1 172 ? -7.726 -16.463 8.366 1.00 83.62 172 VAL A C 1
ATOM 1367 O O . VAL A 1 172 ? -8.633 -17.271 8.540 1.00 83.62 172 VAL A O 1
ATOM 1370 N N . SER A 1 173 ? -7.761 -15.259 8.950 1.00 82.81 173 SER A N 1
ATOM 1371 C CA . SER A 1 173 ? -8.878 -14.835 9.815 1.00 82.81 173 SER A CA 1
ATOM 1372 C C . SER A 1 173 ? -10.119 -14.373 9.040 1.00 82.81 173 SER A C 1
ATOM 1374 O O . SER A 1 173 ? -11.184 -14.167 9.634 1.00 82.81 173 SER A O 1
ATOM 1376 N N . TYR A 1 174 ? -9.997 -14.222 7.719 1.00 85.19 174 TYR A N 1
ATOM 1377 C CA . TYR A 1 174 ? -11.051 -13.737 6.841 1.00 85.19 174 TYR A CA 1
ATOM 1378 C C . TYR A 1 174 ? -11.473 -14.780 5.807 1.00 85.19 174 TYR A C 1
ATOM 1380 O O . TYR A 1 174 ? -10.715 -15.658 5.402 1.00 85.19 174 TYR A O 1
ATOM 1388 N N . SER A 1 175 ? -12.715 -14.649 5.368 1.00 87.31 175 SER A N 1
ATOM 1389 C CA . SER A 1 175 ? -13.359 -15.438 4.330 1.00 87.31 175 SER A CA 1
ATOM 1390 C C . SER A 1 175 ? -14.022 -14.505 3.320 1.00 87.31 175 SER A C 1
ATOM 1392 O O . SER A 1 175 ? -14.246 -13.327 3.591 1.00 87.31 175 SER A O 1
ATOM 1394 N N . ARG A 1 176 ? -14.385 -15.031 2.147 1.00 85.50 176 ARG A N 1
ATOM 1395 C CA . ARG A 1 176 ? -15.048 -14.240 1.092 1.00 85.50 176 ARG A CA 1
ATOM 1396 C C . ARG A 1 176 ? -16.432 -13.717 1.493 1.00 85.50 176 ARG A C 1
ATOM 1398 O O . ARG A 1 176 ? -16.943 -12.828 0.827 1.00 85.50 176 ARG A O 1
ATOM 1405 N N . THR A 1 177 ? -17.035 -14.283 2.534 1.00 90.62 177 THR A N 1
ATOM 1406 C CA . THR A 1 177 ? -18.356 -13.899 3.050 1.00 90.62 177 THR A CA 1
ATOM 1407 C C . THR A 1 177 ? -18.280 -12.903 4.202 1.00 90.62 177 THR A C 1
ATOM 1409 O O . THR A 1 177 ? -19.314 -12.494 4.722 1.00 90.62 177 THR A O 1
ATOM 1412 N N . ASP A 1 178 ? -17.077 -12.543 4.651 1.00 89.88 178 ASP A N 1
ATOM 1413 C CA . ASP A 1 178 ? -16.926 -11.586 5.733 1.00 89.88 178 ASP A CA 1
ATOM 1414 C C . ASP A 1 178 ? -17.233 -10.151 5.294 1.00 89.88 178 ASP A C 1
ATOM 1416 O O . ASP A 1 178 ? -16.921 -9.722 4.186 1.00 89.88 178 ASP A O 1
ATOM 1420 N N . THR A 1 179 ? -17.797 -9.390 6.226 1.00 89.88 179 THR A N 1
ATOM 1421 C CA . THR A 1 179 ? -17.952 -7.940 6.127 1.00 89.88 179 THR A CA 1
ATOM 1422 C C . THR A 1 179 ? -16.854 -7.251 6.931 1.00 89.88 179 THR A C 1
ATOM 1424 O O . THR A 1 179 ? -16.201 -7.858 7.779 1.00 89.88 179 THR A O 1
ATOM 1427 N N . LEU A 1 180 ? -16.695 -5.944 6.738 1.00 85.31 180 LEU A N 1
ATOM 1428 C CA . LEU A 1 180 ? -15.772 -5.126 7.529 1.00 85.31 180 LEU A CA 1
ATOM 1429 C C . LEU A 1 180 ? -15.984 -5.302 9.035 1.00 85.31 180 LEU A C 1
ATOM 1431 O O . LEU A 1 180 ? -15.049 -5.591 9.780 1.00 85.31 180 LEU A O 1
ATOM 1435 N N . ARG A 1 181 ? -17.251 -5.231 9.448 1.00 88.00 181 ARG A N 1
ATOM 1436 C CA . ARG A 1 181 ? -17.691 -5.412 10.831 1.00 88.00 181 ARG A CA 1
ATOM 1437 C C . ARG A 1 181 ? -17.316 -6.790 11.373 1.00 88.00 181 ARG A C 1
ATOM 1439 O O . ARG A 1 181 ? -16.843 -6.892 12.503 1.00 88.00 181 ARG A O 1
ATOM 1446 N N . THR A 1 182 ? -17.519 -7.858 10.594 1.00 89.31 182 THR A N 1
ATOM 1447 C CA . THR A 1 182 ? -17.181 -9.215 11.059 1.00 89.31 182 THR A CA 1
ATOM 1448 C C . THR A 1 182 ? -15.675 -9.431 11.145 1.00 89.31 182 THR A C 1
ATOM 1450 O O . THR A 1 182 ? -15.220 -10.175 12.006 1.00 89.31 182 THR A O 1
ATOM 1453 N N . LEU A 1 183 ? -14.879 -8.757 10.317 1.00 90.19 183 LEU A N 1
ATOM 1454 C CA . LEU A 1 183 ? -13.422 -8.857 10.390 1.00 90.19 183 LEU A CA 1
ATOM 1455 C C . LEU A 1 183 ? -12.835 -8.103 11.573 1.00 90.19 183 LEU A C 1
ATOM 1457 O O . LEU A 1 183 ? -11.999 -8.658 12.286 1.00 90.19 183 LEU A O 1
ATOM 1461 N N . VAL A 1 184 ? -13.309 -6.885 11.830 1.00 90.06 184 VAL A N 1
ATOM 1462 C CA . VAL A 1 184 ? -12.915 -6.128 13.023 1.00 90.06 184 VAL A CA 1
ATOM 1463 C C . VAL A 1 184 ? -13.325 -6.882 14.290 1.00 90.06 184 VAL A C 1
ATOM 1465 O O . VAL A 1 184 ? -12.517 -7.035 15.205 1.00 90.06 184 VAL A O 1
ATOM 1468 N N . SER A 1 185 ? -14.540 -7.440 14.337 1.00 88.69 185 SER A N 1
ATOM 1469 C CA . SER A 1 185 ? -15.011 -8.145 15.533 1.00 88.69 185 SER A CA 1
ATOM 1470 C C . SER A 1 185 ? -14.214 -9.414 15.844 1.00 88.69 185 SER A C 1
ATOM 1472 O O . SER A 1 185 ? -14.087 -9.761 17.021 1.00 88.69 185 SER A O 1
ATOM 1474 N N . LYS A 1 186 ? -13.634 -10.075 14.828 1.00 91.06 186 LYS A N 1
ATOM 1475 C CA . LYS A 1 186 ? -12.772 -11.256 14.988 1.00 91.06 186 LYS A CA 1
ATOM 1476 C C . LYS A 1 186 ? -11.419 -10.955 15.633 1.00 91.06 186 LYS A C 1
ATOM 1478 O O . LYS A 1 186 ? -10.796 -11.886 16.144 1.00 91.06 186 LYS A O 1
ATOM 1483 N N . LEU A 1 187 ? -10.968 -9.696 15.669 1.00 91.75 187 LEU A N 1
ATOM 1484 C CA . LEU A 1 187 ? -9.689 -9.329 16.295 1.00 91.75 187 LEU A CA 1
ATOM 1485 C C . LEU A 1 187 ? -9.624 -9.732 17.777 1.00 91.75 187 LEU A C 1
ATOM 1487 O O . LEU A 1 187 ? -8.552 -10.075 18.267 1.00 91.75 187 LEU A O 1
ATOM 1491 N N . ARG A 1 188 ? -10.772 -9.812 18.466 1.00 92.25 188 ARG A N 1
ATOM 1492 C CA . ARG A 1 188 ? -10.875 -10.291 19.858 1.00 92.25 188 ARG A CA 1
ATOM 1493 C C . ARG A 1 188 ? -10.394 -11.725 20.072 1.00 92.25 188 ARG A C 1
ATOM 1495 O O . ARG A 1 188 ? -10.147 -12.128 21.203 1.00 92.25 188 ARG A O 1
ATOM 1502 N N . TYR A 1 189 ? -10.319 -12.522 19.010 1.00 92.50 189 TYR A N 1
ATOM 1503 C CA . TYR A 1 189 ? -9.864 -13.910 19.078 1.00 92.50 189 TYR A CA 1
ATOM 1504 C C . TYR A 1 189 ? -8.369 -14.049 18.777 1.00 92.50 189 TYR A C 1
ATOM 1506 O O . TYR A 1 189 ? -7.817 -15.139 18.911 1.00 92.50 189 TYR A O 1
ATOM 1514 N N . LEU A 1 190 ? -7.703 -12.961 18.383 1.00 92.25 190 LEU A N 1
ATOM 1515 C CA . LEU A 1 190 ? -6.281 -12.967 18.088 1.00 92.25 190 LEU A CA 1
ATOM 1516 C C . LEU A 1 190 ? -5.479 -12.795 19.378 1.00 92.25 190 LEU A C 1
ATOM 1518 O O . LEU A 1 190 ? -5.509 -11.740 20.012 1.00 92.25 190 LEU A O 1
ATOM 1522 N N . ARG A 1 191 ? -4.730 -13.838 19.743 1.00 93.25 191 ARG A N 1
ATOM 1523 C CA . ARG A 1 191 ? -3.761 -13.771 20.838 1.00 93.25 191 ARG A CA 1
ATOM 1524 C C . ARG A 1 191 ? -2.573 -12.889 20.421 1.00 93.25 191 ARG A C 1
ATOM 1526 O O . ARG A 1 191 ? -1.978 -13.186 19.383 1.00 93.25 191 ARG A O 1
ATOM 1533 N N . PRO A 1 192 ? -2.199 -11.853 21.194 1.00 92.12 192 PRO A N 1
ATOM 1534 C CA . PRO A 1 192 ? -1.045 -11.012 20.883 1.00 92.12 192 PRO A CA 1
ATOM 1535 C C . PRO A 1 192 ? 0.233 -11.837 20.713 1.00 92.12 192 PRO A C 1
ATOM 1537 O O . PRO A 1 192 ? 0.482 -12.775 21.473 1.00 92.12 192 PRO A O 1
ATOM 1540 N N . SER A 1 193 ? 1.044 -11.488 19.714 1.00 92.56 193 SER A N 1
ATOM 1541 C CA . SER A 1 193 ? 2.365 -12.097 19.492 1.00 92.56 193 SER A CA 1
ATOM 1542 C C . SER A 1 193 ? 3.505 -11.313 20.141 1.00 92.56 193 SER A C 1
ATOM 1544 O O . SER A 1 193 ? 4.620 -11.818 20.231 1.00 92.56 193 SER A O 1
ATOM 1546 N N . ALA A 1 194 ? 3.239 -10.073 20.546 1.00 90.00 194 ALA A N 1
ATOM 1547 C CA . ALA A 1 194 ? 4.172 -9.188 21.226 1.00 90.00 194 ALA A CA 1
ATOM 1548 C C . ALA A 1 194 ? 3.388 -8.190 22.086 1.00 90.00 194 ALA A C 1
ATOM 1550 O O . ALA A 1 194 ? 2.187 -8.012 21.884 1.00 90.00 194 ALA A O 1
ATOM 1551 N N . GLU A 1 195 ? 4.078 -7.534 23.012 1.00 89.00 195 GLU A N 1
ATOM 1552 C CA . GLU A 1 195 ? 3.496 -6.478 23.839 1.00 89.00 195 GLU A CA 1
ATOM 1553 C C . GLU A 1 195 ? 3.189 -5.216 23.019 1.00 89.00 195 GLU A C 1
ATOM 1555 O O . GLU A 1 195 ? 3.873 -4.896 22.037 1.00 89.00 195 GLU A O 1
ATOM 1560 N N . PHE A 1 196 ? 2.167 -4.476 23.450 1.00 89.50 196 PHE A N 1
ATOM 1561 C CA . PHE A 1 196 ? 1.833 -3.171 22.894 1.00 89.50 196 PHE A CA 1
ATOM 1562 C C . PHE A 1 196 ? 2.961 -2.159 23.156 1.00 89.50 196 PHE A C 1
ATOM 1564 O O . PHE A 1 196 ? 3.323 -1.889 24.302 1.00 89.50 196 PHE A O 1
ATOM 1571 N N . ARG A 1 197 ? 3.525 -1.576 22.090 1.00 82.31 197 ARG A N 1
ATOM 1572 C CA . ARG A 1 197 ? 4.671 -0.658 22.195 1.00 82.31 197 ARG A CA 1
ATOM 1573 C C . ARG A 1 197 ? 4.208 0.791 22.312 1.00 82.31 197 ARG A C 1
ATOM 1575 O O . ARG A 1 197 ? 3.745 1.371 21.332 1.00 82.31 197 ARG A O 1
ATOM 1582 N N . LYS A 1 198 ? 4.441 1.418 23.465 1.00 63.56 198 LYS A N 1
ATOM 1583 C CA . LYS A 1 198 ? 4.266 2.869 23.672 1.00 63.56 198 LYS A CA 1
ATOM 1584 C C . LYS A 1 198 ? 5.543 3.655 23.388 1.00 63.56 198 LYS A C 1
ATOM 1586 O O . LYS A 1 198 ? 6.626 3.077 23.399 1.00 63.56 198 LYS A O 1
ATOM 1591 N N . MET A 1 199 ? 5.394 4.925 23.003 1.00 55.09 199 MET A N 1
ATOM 1592 C CA . MET A 1 199 ? 6.503 5.887 22.983 1.00 55.09 199 MET A CA 1
ATOM 1593 C C . MET A 1 199 ? 6.681 6.460 24.382 1.00 55.09 199 MET A C 1
ATOM 1595 O O . MET A 1 199 ? 5.654 6.540 25.098 1.00 55.09 199 MET A O 1
#

InterPro domains:
  IPR001466 Beta-lactamase-related [PF00144] (57-195)
  IPR012338 Beta-lactamase/transpeptidase-like [G3DSA:3.40.710.10] (34-199)
  IPR012338 Beta-lactamase/transpeptidase-like [SSF56601] (50-195)
  IPR050491 Beta-lactamase AmpC-like [PTHR46825] (79-192)

Sequence (199 aa):
MLSTLGVLAFLLINPLLVLTAQEGTQAPFHAINNDHRRLKPILDEEFEAWINEKGFKWGMKGVAIAVTRRTKDDNGEWDGWETELKGYGVADRWGNTVDEDTLFGIGSNSKLFAALGIGLLVEDEKYPINWDTKIKDILPKGEWKLQDSAMEEQANLIDILSHRTGLPRHDVSYSRTDTLRTLVSKLRYLRPSAEFRKM

Foldseek 3Di:
DFFDVLQVLVLVCPVPVVVPPPPDDDDQPPQDDPPPDPDDDPCDPVVVVCCVVPVCVVVDQKDKDKDKDFDADPVRHTDDIHMDIAIQGALDPVRHTDGSPRDDDPRHVVLVVSLVSVVVLQVDPVRPDHQQDQPCNVDPHPQQAACDPCLSVGDGNCCSSVVQSQFDDDVPVDDPPDHSSRSSNSNRVTDGNDDRDDD

Radius of gyration: 22.05 Å; chains: 1; bounding box: 42×43×55 Å